Protein AF-A0A8D8DHJ0-F1 (afdb_monomer)

pLDDT: mean 89.69, std 10.43, range [46.19, 98.69]

InterPro domains:
  IPR011990 Tetratricopeptide-like helical domain superfamily [G3DSA:1.25.40.10] (119-215)
  IPR011990 Tetratricopeptide-like helical domain superfamily [SSF48452] (124-187)
  IPR019412 IML2-like/Tetratricopeptide repeat protein 39-like [PF10300] (3-105)
  IPR019412 IML2-like/Tetratricopeptide repeat protein 39-like [PTHR31859] (2-225)

Solvent-accessible surface area (backbone atoms only — not comparable to full-atom values): 12614 Å² total; per-residue (Å²): 131,82,50,51,74,54,48,38,76,74,45,92,58,68,50,38,57,33,48,49,55,47,47,34,53,33,30,39,72,62,50,60,90,52,45,42,60,47,45,53,53,33,51,51,43,53,72,71,43,94,54,59,85,38,65,65,49,47,44,50,55,60,52,55,68,74,50,51,88,45,79,90,48,47,90,82,58,55,38,63,31,23,39,52,56,47,47,48,52,31,53,79,67,71,42,59,78,75,51,52,70,69,56,38,52,51,49,37,58,67,32,62,52,58,73,93,75,51,67,60,88,46,84,34,47,46,25,39,53,25,14,56,36,27,49,68,70,68,38,52,73,60,15,47,51,26,19,50,52,18,42,52,66,36,38,57,98,85,43,67,54,88,68,73,47,41,54,51,41,49,24,32,46,54,39,21,55,54,40,64,59,63,57,98,84,46,97,55,46,69,58,34,41,51,49,22,51,51,34,39,52,48,35,65,74,75,56,74,94,41,71,64,42,72,65,51,53,54,51,45,53,60,50,54,66,72,78,108

Nearest PDB structures (foldseek):
  7v1m-assembly2_G  TM=3.519E-01  e=5.562E-02  Homo sapiens
  5dse-assembly2_C  TM=3.506E-01  e=5.582E-01  Homo sapiens
  7oqw-assembly1_A-2  TM=3.884E-01  e=1.204E+00  Homo sapiens
  6tm7-assembly1_B  TM=4.462E-01  e=4.271E+00  Homo sapiens
  4epz-assembly1_A  TM=3.602E-01  e=4.271E+00  Bacteroides uniformis ATCC 8492

Sequence (228 aa):
MKNFKELRRCSLFSKSFYAYLTVICQGAHGYFDELVRWRTEITELLSRSTQKESQIEKYIARRCSKIPRAETEQEKFDPLYWRLLVYEMLFMWNALNSCHASTLQAIVQDCGKPPEELNEPSIGLGRLILGAALVCLKRYEEAIRAFRDCIEARTDEGVELPQDVHISAFAHYELAMLLLRKEDDDEDEGEAREEAKRLLVYAQLNYKSFDFDNRINVRIHSVLRKLN

Organism: Culex pipiens (NCBI:txid7175)

Mean predicted aligned error: 5.43 Å

Radius of gyration: 18.5 Å; Cα contacts (8 Å, |Δi|>4): 258; chains: 1; bounding box: 44×38×50 Å

Secondary structure (DSSP, 8-state):
---HHHHHHH-SS-HHHHHHHHHHHHHHTT--TTHHHHHHHHHHHHHH-S-TTSHHHHHHHHHHTTS-SSGGGGGG--HHHHHHHHHHHHHHTT-GGGS-HHHHHHHHHHHTS-GGG---SSTTHHHHHHHHHHHHTT-HHHHHHHHHHHHHTTEETTEE-SSSHHHHHHHHHHHHHHHTTS-TT-TTHHHHHHHHHHHHHHHHHH--S-TTHHHHHHHHHHHHHHH-

Foldseek 3Di:
DQQLVRCLVVDPPQSLLSLLVVLLVCLLVVNQPCQLVSLVVSVVSCVPDPCVVDLSSVVSVLVSVLTDNDPVCCVLGHSLQSVLVVLVVCVLVVNLLVDDLVVLVVLLVSLVDDPVPDSYSDFLSSLLSNLVSCVSVVVLVSSLVSLVNSLVRQADVNDGDPPPLVSNLSSLQSNLVSLCPDDPPDPCNVVSNVSSLVSLVCSLPPDDDDRPPVVSNVVSVVVNVVSD

Structure (mmCIF, N/CA/C/O backbone):
data_AF-A0A8D8DHJ0-F1
#
_entry.id   AF-A0A8D8DHJ0-F1
#
loop_
_atom_site.group_PDB
_atom_site.id
_atom_site.type_symbol
_atom_site.label_atom_id
_atom_site.label_alt_id
_atom_site.label_comp_id
_atom_site.label_asym_id
_atom_site.label_entity_id
_atom_site.label_seq_id
_atom_site.pdbx_PDB_ins_code
_atom_site.Cartn_x
_atom_site.Cartn_y
_atom_site.Cartn_z
_atom_site.occupancy
_atom_site.B_iso_or_equiv
_atom_site.auth_seq_id
_atom_site.auth_comp_id
_atom_site.auth_asym_id
_atom_site.auth_atom_id
_atom_site.pdbx_PDB_model_num
ATOM 1 N N . MET A 1 1 ? -10.202 4.048 -25.606 1.00 46.19 1 MET A N 1
ATOM 2 C CA . MET A 1 1 ? -9.613 4.452 -24.308 1.00 46.19 1 MET A CA 1
ATOM 3 C C . MET A 1 1 ? -8.133 4.705 -24.550 1.00 46.19 1 MET A C 1
ATOM 5 O O . MET A 1 1 ? -7.513 3.836 -25.148 1.00 46.19 1 MET A O 1
ATOM 9 N N . LYS A 1 2 ? -7.586 5.880 -24.205 1.00 50.41 2 LYS A N 1
ATOM 10 C CA . LYS A 1 2 ? -6.154 6.151 -24.425 1.00 50.41 2 LYS A CA 1
ATOM 11 C C . LYS A 1 2 ? -5.329 5.307 -23.455 1.00 50.41 2 LYS A C 1
ATOM 13 O O . LYS A 1 2 ? -5.618 5.328 -22.261 1.00 50.41 2 LYS A O 1
ATOM 18 N N . ASN A 1 3 ? -4.343 4.557 -23.940 1.00 71.19 3 ASN A N 1
ATOM 19 C CA . ASN A 1 3 ? -3.462 3.790 -23.051 1.00 71.19 3 ASN A CA 1
ATOM 20 C C . ASN A 1 3 ? -2.493 4.733 -22.300 1.00 71.19 3 ASN A C 1
ATOM 22 O O . ASN A 1 3 ? -2.331 5.900 -22.667 1.00 71.19 3 ASN A O 1
ATOM 26 N N . PHE A 1 4 ? -1.822 4.255 -21.247 1.00 71.56 4 PHE A N 1
ATOM 27 C CA . PHE A 1 4 ? -0.903 5.104 -20.472 1.00 71.56 4 PHE A CA 1
ATOM 28 C C . PHE A 1 4 ? 0.258 5.669 -21.310 1.00 71.56 4 PHE A C 1
ATOM 30 O O . PHE A 1 4 ? 0.701 6.790 -21.052 1.00 71.56 4 PHE A O 1
ATOM 37 N N . LYS A 1 5 ? 0.699 4.962 -22.365 1.00 64.81 5 LYS A N 1
ATOM 38 C CA . LYS A 1 5 ? 1.720 5.463 -23.305 1.00 64.81 5 LYS A CA 1
ATOM 39 C C . LYS A 1 5 ? 1.222 6.701 -24.066 1.00 64.81 5 LYS A C 1
ATOM 41 O O . LYS A 1 5 ? 1.989 7.641 -24.269 1.00 64.81 5 LYS A O 1
ATOM 46 N N . GLU A 1 6 ? -0.051 6.739 -24.446 1.00 65.44 6 GLU A N 1
ATOM 47 C CA . GLU A 1 6 ? -0.695 7.884 -25.101 1.00 65.44 6 GLU A CA 1
ATOM 48 C C . GLU A 1 6 ? -0.971 9.031 -24.125 1.00 65.44 6 GLU A C 1
ATOM 50 O O . GLU A 1 6 ? -0.680 10.184 -24.445 1.00 65.44 6 GLU A O 1
ATOM 55 N N . LEU A 1 7 ? -1.452 8.731 -22.911 1.00 66.06 7 LEU A N 1
ATOM 56 C CA . LEU A 1 7 ? -1.643 9.739 -21.859 1.00 66.06 7 LEU A CA 1
ATOM 57 C C . LEU A 1 7 ? -0.325 10.443 -21.521 1.00 66.06 7 LEU A C 1
ATOM 59 O O . LEU A 1 7 ? -0.288 11.669 -21.442 1.00 66.06 7 LEU A O 1
ATOM 63 N N . ARG A 1 8 ? 0.783 9.695 -21.451 1.00 65.12 8 ARG A N 1
ATOM 64 C CA . ARG A 1 8 ? 2.131 10.248 -21.270 1.00 65.12 8 ARG A CA 1
ATOM 65 C C . ARG A 1 8 ? 2.518 11.265 -22.346 1.00 65.12 8 ARG A C 1
ATOM 67 O O . ARG A 1 8 ? 3.159 12.263 -22.029 1.00 65.12 8 ARG A O 1
ATOM 74 N N . ARG A 1 9 ? 2.169 11.018 -23.616 1.00 60.34 9 ARG A N 1
ATOM 75 C CA . ARG A 1 9 ? 2.516 11.916 -24.737 1.00 60.34 9 ARG A CA 1
ATOM 76 C C . ARG A 1 9 ? 1.741 13.232 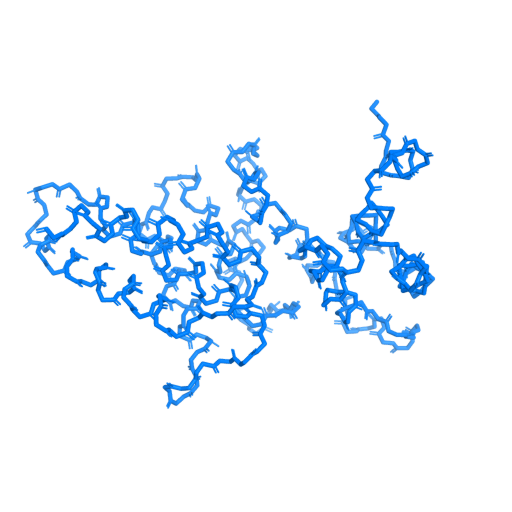-24.686 1.00 60.34 9 ARG A C 1
ATOM 78 O O . ARG A 1 9 ? 2.267 14.245 -25.130 1.00 60.34 9 ARG A O 1
ATOM 85 N N . CYS A 1 10 ? 0.525 13.214 -24.144 1.00 52.09 10 CYS A N 1
ATOM 86 C CA . CYS A 1 10 ? -0.370 14.373 -24.103 1.00 52.09 10 CYS A CA 1
ATOM 87 C C . CYS A 1 10 ? -0.375 15.116 -22.756 1.00 52.09 10 CYS A C 1
ATOM 89 O O . CYS A 1 10 ? -1.034 16.144 -22.635 1.00 52.09 10 CYS A O 1
ATOM 91 N N . SER A 1 11 ? 0.298 14.587 -21.736 1.00 58.72 11 SER A N 1
ATOM 92 C CA . SER A 1 11 ? 0.180 15.073 -20.364 1.00 58.72 11 SER A CA 1
ATOM 93 C C . SER A 1 11 ? 1.156 16.211 -20.035 1.00 58.72 11 SER A C 1
ATOM 95 O O . SER A 1 11 ? 2.360 16.093 -20.261 1.00 58.72 11 SER A O 1
ATOM 97 N N . LEU A 1 12 ? 0.627 17.269 -19.404 1.00 51.34 12 LEU A N 1
ATOM 98 C CA . LEU A 1 12 ? 1.388 18.288 -18.662 1.00 51.34 12 LEU A CA 1
ATOM 99 C C . LEU A 1 12 ? 1.753 17.832 -17.231 1.00 51.34 12 LEU A C 1
ATOM 101 O O . LEU A 1 12 ? 2.568 18.466 -16.571 1.00 51.34 12 LEU A O 1
ATOM 105 N N . PHE A 1 13 ? 1.153 16.736 -16.752 1.00 58.91 13 PHE A N 1
ATOM 106 C CA . PHE A 1 13 ? 1.510 16.050 -15.506 1.00 58.91 13 PHE A CA 1
ATOM 107 C C . PHE A 1 13 ? 2.747 15.165 -15.678 1.00 58.91 13 PHE A C 1
ATOM 109 O O . PHE A 1 13 ? 3.098 14.786 -16.800 1.00 58.91 13 PHE A O 1
ATOM 116 N N . SER A 1 14 ? 3.360 14.798 -14.548 1.00 71.31 14 SER A N 1
ATOM 117 C CA . SER A 1 14 ? 4.636 14.087 -14.473 1.00 71.31 14 SER A CA 1
ATOM 118 C C . SER A 1 14 ? 4.685 12.856 -15.390 1.00 71.31 14 SER A C 1
ATOM 120 O O . SER A 1 14 ? 4.036 11.837 -15.162 1.00 71.31 14 SER A O 1
ATOM 122 N N . LYS A 1 15 ? 5.468 12.945 -16.471 1.00 85.19 15 LYS A N 1
ATOM 123 C CA . LYS A 1 15 ? 5.664 11.854 -17.444 1.00 85.19 15 LYS A CA 1
ATOM 124 C C . LYS A 1 15 ? 6.225 10.591 -16.784 1.00 85.19 15 LYS A C 1
ATOM 126 O O . LYS A 1 15 ? 5.959 9.492 -17.274 1.00 85.19 15 LYS A O 1
ATOM 131 N N . SER A 1 16 ? 6.969 10.748 -15.686 1.00 89.44 16 SER A N 1
ATOM 132 C CA . SER A 1 16 ? 7.502 9.638 -14.892 1.00 89.44 16 SER A CA 1
ATOM 133 C C . SER A 1 16 ? 6.381 8.828 -14.234 1.00 89.44 16 SER A C 1
ATOM 135 O O . SER A 1 16 ? 6.487 7.609 -14.182 1.00 89.44 16 SER A O 1
ATOM 137 N N . PHE A 1 17 ? 5.266 9.459 -13.850 1.00 89.94 17 PHE A N 1
ATOM 138 C CA . PHE A 1 17 ? 4.087 8.777 -13.310 1.00 89.94 17 PHE A CA 1
ATOM 139 C C . PHE A 1 17 ? 3.489 7.780 -14.309 1.00 89.94 17 PHE A C 1
ATOM 141 O O . PHE A 1 17 ? 3.308 6.606 -14.001 1.00 89.94 17 PHE A O 1
ATOM 148 N N . 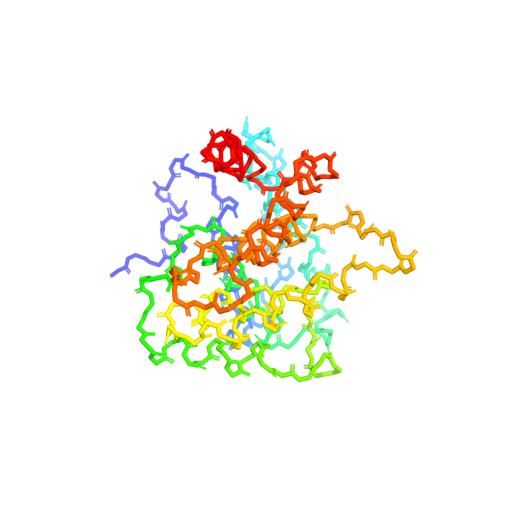TYR A 1 18 ? 3.231 8.218 -15.544 1.00 90.31 18 TYR A N 1
ATOM 149 C CA . TYR A 1 18 ? 2.672 7.336 -16.574 1.00 90.31 18 TYR A CA 1
ATOM 150 C C . TYR A 1 18 ? 3.663 6.268 -17.044 1.00 90.31 18 TYR A C 1
ATOM 152 O O . TYR A 1 18 ? 3.253 5.158 -17.387 1.00 90.31 18 TYR A O 1
ATOM 160 N N . ALA A 1 19 ? 4.962 6.584 -17.063 1.00 92.38 19 ALA A N 1
ATOM 161 C CA . ALA A 1 19 ? 6.002 5.592 -17.319 1.00 92.38 19 ALA A CA 1
ATOM 162 C C . ALA A 1 19 ? 6.032 4.525 -16.210 1.00 92.38 19 ALA A C 1
ATOM 164 O O . ALA A 1 19 ? 6.079 3.336 -16.514 1.00 92.38 19 ALA A O 1
ATOM 165 N N . TYR A 1 20 ? 5.893 4.935 -14.946 1.00 95.12 20 TYR A N 1
ATOM 166 C CA . TYR A 1 20 ? 5.793 4.019 -13.814 1.00 95.12 20 TYR A CA 1
ATOM 167 C C . TYR A 1 20 ? 4.543 3.132 -13.879 1.00 95.12 20 TYR A C 1
ATOM 169 O O . TYR A 1 20 ? 4.652 1.917 -13.760 1.00 95.12 20 TYR A O 1
ATOM 177 N N . LEU A 1 21 ? 3.365 3.697 -14.167 1.00 94.81 21 LEU A N 1
ATOM 178 C CA . LEU A 1 21 ? 2.154 2.895 -14.382 1.00 94.81 21 LEU A CA 1
ATOM 179 C C . LEU A 1 21 ? 2.329 1.884 -15.523 1.00 94.81 21 LEU A C 1
ATOM 181 O O . LEU A 1 21 ? 1.877 0.748 -15.430 1.00 94.81 21 LEU A O 1
ATOM 185 N N . THR A 1 22 ? 3.020 2.281 -16.594 1.00 93.94 22 THR A N 1
ATOM 186 C CA . THR A 1 22 ? 3.286 1.389 -17.728 1.00 93.94 22 THR A CA 1
ATOM 187 C C . THR A 1 22 ? 4.141 0.194 -17.308 1.00 93.94 22 THR A C 1
ATOM 189 O O . THR A 1 22 ? 3.768 -0.937 -17.612 1.00 93.94 22 THR A O 1
ATOM 192 N N . VAL A 1 23 ? 5.251 0.424 -16.599 1.00 95.25 23 VAL A N 1
ATOM 193 C CA . VAL A 1 23 ? 6.181 -0.653 -16.221 1.00 95.25 23 VAL A CA 1
ATOM 194 C C . VAL A 1 23 ? 5.561 -1.621 -15.214 1.00 95.25 23 VAL A C 1
ATOM 196 O O . VAL A 1 23 ? 5.675 -2.830 -15.402 1.00 95.25 23 VAL A O 1
ATOM 199 N N . ILE A 1 24 ? 4.825 -1.129 -14.208 1.00 96.50 24 ILE A N 1
ATOM 200 C CA . ILE A 1 24 ? 4.187 -2.022 -13.228 1.00 96.50 24 ILE A CA 1
ATOM 201 C C . ILE A 1 24 ? 3.057 -2.845 -13.850 1.00 96.50 24 ILE A C 1
ATOM 203 O O . ILE A 1 24 ? 2.906 -4.021 -13.529 1.00 96.50 24 ILE A O 1
ATOM 207 N N . CYS A 1 25 ? 2.310 -2.275 -14.802 1.00 96.50 25 CYS A N 1
ATOM 208 C CA . CYS A 1 25 ? 1.311 -3.031 -15.548 1.00 96.50 25 CYS A CA 1
ATOM 209 C C . CYS A 1 25 ? 1.956 -4.065 -16.477 1.00 96.50 25 CYS A C 1
ATOM 211 O O . CYS A 1 25 ? 1.429 -5.167 -16.578 1.00 96.50 25 CYS A O 1
ATOM 213 N N . GLN A 1 26 ? 3.075 -3.755 -17.141 1.00 94.69 26 GLN A N 1
ATOM 214 C CA . GLN A 1 26 ? 3.796 -4.739 -17.959 1.00 94.69 26 GLN A CA 1
ATOM 215 C C . GLN A 1 26 ? 4.290 -5.917 -17.112 1.00 94.69 26 GLN A C 1
ATOM 217 O O . GLN A 1 26 ? 3.984 -7.063 -17.438 1.00 94.69 26 GLN A O 1
ATOM 222 N N . GLY A 1 27 ? 4.952 -5.638 -15.986 1.00 95.44 27 GLY A N 1
ATOM 223 C CA . GLY A 1 27 ? 5.417 -6.680 -15.072 1.00 95.44 27 GLY A CA 1
ATOM 224 C C . GLY A 1 27 ? 4.275 -7.533 -14.506 1.00 95.44 27 GLY A C 1
ATOM 225 O O . GLY A 1 27 ? 4.391 -8.754 -14.447 1.00 95.44 27 GLY A O 1
ATOM 226 N N . ALA A 1 28 ? 3.123 -6.928 -14.192 1.00 96.25 28 ALA A N 1
ATOM 227 C CA . ALA A 1 28 ? 1.946 -7.652 -13.698 1.00 96.25 28 ALA A CA 1
ATOM 228 C C . ALA A 1 28 ? 1.365 -8.649 -14.720 1.00 96.25 28 ALA A C 1
ATOM 230 O O . ALA A 1 28 ? 0.727 -9.624 -14.325 1.00 96.25 28 ALA A O 1
ATOM 231 N N . HIS A 1 29 ? 1.597 -8.415 -16.017 1.00 94.75 29 HIS A N 1
ATOM 232 C CA . HIS A 1 29 ? 1.215 -9.317 -17.110 1.00 94.75 29 HIS A CA 1
ATOM 233 C C . HIS A 1 29 ? 2.338 -10.292 -17.510 1.00 94.75 29 HIS A C 1
ATOM 235 O O . HIS A 1 29 ? 2.152 -11.067 -18.444 1.00 94.75 29 HIS A O 1
ATOM 241 N N . GLY A 1 30 ? 3.492 -10.266 -16.834 1.00 93.44 30 GLY A N 1
ATOM 242 C CA . GLY A 1 30 ? 4.641 -11.117 -17.159 1.00 93.44 30 GLY A CA 1
ATOM 243 C C . GLY A 1 30 ? 5.500 -10.616 -18.325 1.00 93.44 30 GLY A C 1
ATOM 244 O O . GLY A 1 30 ? 6.316 -11.369 -18.848 1.00 93.44 30 GLY A O 1
ATOM 245 N N . TYR A 1 31 ? 5.334 -9.361 -18.755 1.00 93.38 31 TYR A N 1
ATOM 246 C CA . TYR A 1 31 ? 6.156 -8.768 -19.812 1.00 93.38 31 TYR A CA 1
ATOM 247 C C . TYR A 1 31 ? 7.416 -8.139 -19.213 1.00 93.38 31 TYR A C 1
ATOM 249 O O . TYR A 1 31 ? 7.402 -6.979 -18.792 1.00 93.38 31 TYR A O 1
ATOM 257 N N . PHE A 1 32 ? 8.502 -8.914 -19.164 1.00 91.81 32 PHE A N 1
ATOM 258 C CA . PHE A 1 32 ? 9.727 -8.535 -18.454 1.00 91.81 32 PHE A CA 1
ATOM 259 C C . PHE A 1 32 ? 10.824 -7.909 -19.330 1.00 91.81 32 PHE A C 1
ATOM 261 O O . PHE A 1 32 ? 11.687 -7.199 -18.808 1.00 91.81 32 PHE A O 1
ATOM 268 N N . ASP A 1 33 ? 10.740 -8.074 -20.652 1.00 89.50 33 ASP A N 1
ATOM 269 C CA . ASP A 1 33 ? 11.780 -7.674 -21.614 1.00 89.50 33 ASP A CA 1
ATOM 270 C C . ASP A 1 33 ? 12.163 -6.187 -21.535 1.00 89.50 33 ASP A C 1
ATOM 272 O O . ASP A 1 33 ? 13.313 -5.811 -21.738 1.00 89.50 33 ASP A O 1
ATOM 276 N N . GLU A 1 34 ? 11.208 -5.306 -21.222 1.00 89.75 34 GLU A N 1
ATOM 277 C CA . GLU A 1 34 ? 11.438 -3.857 -21.240 1.00 89.75 34 GLU A CA 1
ATOM 278 C C . GLU A 1 34 ? 11.682 -3.239 -19.854 1.00 89.75 34 GLU A C 1
ATOM 280 O O . GLU A 1 34 ? 11.887 -2.027 -19.764 1.00 89.75 34 GLU A O 1
ATOM 285 N N . LEU A 1 35 ? 11.648 -4.008 -18.759 1.00 90.12 35 LEU A N 1
ATOM 286 C CA . LEU A 1 35 ? 11.595 -3.433 -17.404 1.00 90.12 35 LEU A CA 1
ATOM 287 C C . LEU A 1 35 ? 12.817 -2.568 -17.063 1.00 90.12 35 LEU A C 1
ATOM 289 O O . LEU A 1 35 ? 12.673 -1.472 -16.515 1.00 90.12 35 LEU A O 1
ATOM 293 N N . VAL A 1 36 ? 14.016 -3.029 -17.429 1.00 92.94 36 VAL A N 1
ATOM 294 C CA . VAL A 1 36 ? 15.271 -2.289 -17.205 1.00 92.94 36 VAL A CA 1
ATOM 295 C C . VAL A 1 36 ? 15.290 -1.005 -18.038 1.00 92.94 36 VAL A C 1
ATOM 297 O O . VAL A 1 36 ? 15.626 0.065 -17.528 1.00 92.94 36 VAL A O 1
ATOM 300 N N . ARG A 1 37 ? 14.841 -1.075 -19.300 1.00 93.75 37 ARG A N 1
ATOM 301 C CA . ARG A 1 37 ? 14.708 0.095 -20.182 1.00 93.75 37 ARG A CA 1
ATOM 302 C C . ARG A 1 37 ? 13.759 1.132 -19.580 1.00 93.75 37 ARG A C 1
ATOM 304 O O . ARG A 1 37 ? 14.089 2.318 -19.541 1.00 93.75 37 ARG A O 1
ATOM 311 N N . TRP A 1 38 ? 12.613 0.686 -19.067 1.00 92.44 38 TRP A N 1
ATOM 312 C CA . TRP A 1 38 ? 11.644 1.551 -18.398 1.00 92.44 38 TRP A CA 1
ATOM 313 C C . TRP A 1 38 ? 12.208 2.205 -17.144 1.00 92.44 38 TRP A C 1
ATOM 315 O O . TRP A 1 38 ? 11.972 3.393 -16.929 1.00 92.44 38 TRP A O 1
ATOM 325 N N . ARG A 1 39 ? 12.990 1.480 -16.338 1.00 93.81 39 ARG A N 1
ATOM 326 C CA . ARG A 1 39 ? 13.665 2.059 -15.170 1.00 93.81 39 ARG A CA 1
ATOM 327 C C . ARG A 1 39 ? 14.578 3.219 -15.549 1.00 93.81 39 A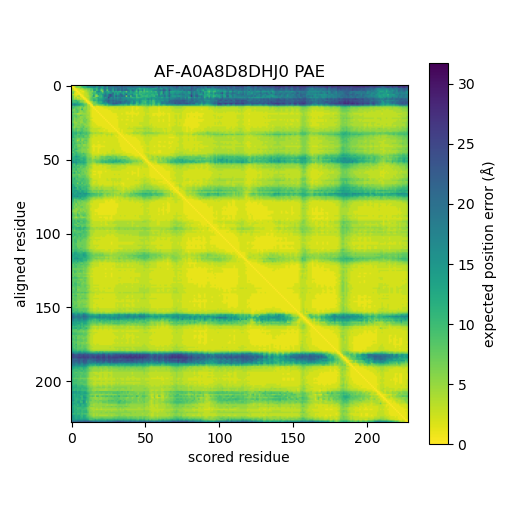RG A C 1
ATOM 329 O O . ARG A 1 39 ? 14.528 4.276 -14.912 1.00 93.81 39 ARG A O 1
ATOM 336 N N . THR A 1 40 ? 15.410 3.020 -16.569 1.00 94.12 40 THR A N 1
ATOM 337 C CA . THR A 1 40 ? 16.337 4.042 -17.065 1.00 94.12 40 THR A CA 1
ATOM 338 C C . THR A 1 40 ? 15.559 5.262 -17.546 1.00 94.12 40 THR A C 1
ATOM 340 O O . THR A 1 40 ? 15.835 6.379 -17.115 1.00 94.12 40 THR A O 1
ATOM 343 N N . GLU A 1 41 ? 14.498 5.047 -18.327 1.00 93.44 41 GLU A N 1
ATOM 344 C CA . GLU A 1 41 ? 13.637 6.122 -18.822 1.00 93.44 41 GLU A CA 1
ATOM 345 C C . GLU A 1 41 ? 12.941 6.892 -17.682 1.00 93.44 41 GLU A C 1
ATOM 347 O O . GLU A 1 41 ? 12.921 8.122 -17.688 1.00 93.44 41 GLU A O 1
ATOM 352 N N . ILE A 1 42 ? 12.419 6.204 -16.659 1.00 93.44 42 ILE A N 1
ATOM 353 C CA . ILE A 1 42 ? 11.828 6.846 -15.471 1.00 93.44 42 ILE A CA 1
ATOM 354 C C . ILE A 1 42 ? 12.879 7.683 -14.735 1.00 93.44 42 ILE A C 1
ATOM 356 O O . ILE A 1 42 ? 12.608 8.826 -14.368 1.00 93.44 42 ILE A O 1
ATOM 360 N N . THR A 1 43 ? 14.085 7.144 -14.552 1.00 92.94 43 THR A N 1
ATOM 361 C CA . THR A 1 43 ? 15.194 7.836 -13.877 1.00 92.94 43 THR A CA 1
ATOM 362 C C . THR A 1 43 ? 15.607 9.104 -14.625 1.00 92.94 43 THR A C 1
ATOM 364 O O . THR A 1 43 ? 15.804 10.152 -14.008 1.00 92.94 43 THR A O 1
ATOM 367 N N . GLU A 1 44 ? 15.672 9.054 -15.956 1.00 92.88 44 GLU A N 1
ATOM 368 C CA . GLU A 1 44 ? 15.944 10.226 -16.792 1.00 92.88 44 GLU A CA 1
ATOM 369 C C . GLU A 1 44 ? 14.828 11.275 -16.731 1.00 92.88 44 GLU A C 1
ATOM 371 O O . GLU A 1 44 ? 15.099 12.476 -16.676 1.00 92.88 44 GLU A O 1
ATOM 376 N N . LEU A 1 45 ? 13.564 10.844 -16.716 1.00 91.19 45 LEU A N 1
ATOM 377 C CA . LEU A 1 45 ? 12.429 11.757 -16.579 1.00 91.19 45 LEU A CA 1
ATOM 378 C C . LEU A 1 45 ? 12.459 12.484 -15.230 1.00 91.19 45 LEU A C 1
ATOM 380 O O . LEU A 1 45 ? 12.243 13.694 -15.189 1.00 91.19 45 LEU A O 1
ATOM 384 N N . LEU A 1 46 ? 12.772 11.770 -14.146 1.00 90.50 46 LEU A N 1
ATOM 385 C CA . LEU A 1 46 ? 12.915 12.352 -12.810 1.00 90.50 46 LEU A CA 1
ATOM 386 C C . LEU A 1 46 ? 14.106 13.319 -12.735 1.00 90.50 46 LEU A C 1
ATOM 388 O O . LEU A 1 46 ? 13.992 14.401 -12.162 1.00 90.50 46 LEU A O 1
ATOM 392 N N . SER A 1 47 ? 15.245 12.978 -13.346 1.00 89.94 47 SER A N 1
ATOM 393 C CA . SER A 1 47 ? 16.444 13.825 -13.298 1.00 89.94 47 SER A CA 1
ATOM 394 C C . SER A 1 47 ? 16.276 15.145 -14.058 1.00 89.94 47 SER A C 1
ATOM 396 O O . SER A 1 47 ? 16.835 16.162 -13.638 1.00 89.94 47 SER A O 1
ATOM 398 N N . ARG A 1 48 ? 15.469 15.158 -15.126 1.00 88.88 48 ARG A N 1
ATOM 399 C CA . ARG A 1 48 ? 15.172 16.350 -15.941 1.00 88.88 48 ARG A CA 1
ATOM 400 C C . ARG A 1 48 ? 13.942 17.132 -15.477 1.00 88.88 48 ARG A C 1
ATOM 402 O O . ARG A 1 48 ? 13.687 18.211 -16.008 1.00 88.88 48 ARG A O 1
ATOM 409 N N . SER A 1 49 ? 13.169 16.605 -14.530 1.00 85.31 49 SER A N 1
ATOM 410 C CA . SER A 1 49 ? 11.940 17.254 -14.078 1.00 85.31 49 SER A CA 1
ATOM 411 C C . SER A 1 49 ? 12.220 18.556 -13.326 1.00 85.31 49 SER A C 1
ATOM 413 O O . SER A 1 49 ? 13.173 18.658 -12.555 1.00 85.31 49 SER A O 1
ATOM 415 N N . THR A 1 50 ? 11.356 19.553 -13.512 1.00 83.19 50 THR A N 1
ATOM 416 C CA . THR A 1 50 ? 11.315 20.768 -12.684 1.00 83.19 50 THR A CA 1
ATOM 417 C C . THR A 1 50 ? 10.467 20.579 -11.420 1.00 83.19 50 THR A C 1
ATOM 419 O O . THR A 1 50 ? 10.415 21.471 -10.580 1.00 83.19 50 THR A O 1
ATOM 422 N N . GLN A 1 51 ? 9.816 19.419 -11.259 1.00 78.94 51 GLN A N 1
ATOM 423 C CA . GLN A 1 51 ? 8.863 19.107 -10.187 1.00 78.94 51 GLN A CA 1
ATOM 424 C C . GLN A 1 51 ? 9.410 18.103 -9.157 1.00 78.94 51 GLN A C 1
ATOM 426 O O . GLN A 1 51 ? 8.623 17.444 -8.473 1.00 78.94 51 GLN A O 1
ATOM 431 N N . LYS A 1 52 ? 10.738 18.014 -9.002 1.00 75.81 52 LYS A N 1
ATOM 432 C CA . LYS A 1 52 ? 11.418 17.013 -8.149 1.00 75.81 52 LYS A CA 1
ATOM 433 C C . LYS A 1 52 ? 10.957 17.019 -6.692 1.00 75.81 52 LYS A C 1
ATOM 435 O O . LYS A 1 52 ? 11.002 15.996 -6.017 1.00 75.81 52 LYS A O 1
ATOM 440 N N . GLU A 1 53 ? 10.480 18.167 -6.215 1.00 80.38 53 GLU A N 1
ATOM 441 C CA . GLU A 1 53 ? 9.965 18.319 -4.854 1.00 80.38 53 GLU A CA 1
ATOM 442 C C . GLU A 1 53 ? 8.518 17.837 -4.674 1.00 80.38 53 GLU A C 1
ATOM 444 O O . GLU A 1 53 ? 8.039 17.730 -3.541 1.00 80.38 53 GLU A O 1
ATOM 449 N N . SER A 1 54 ? 7.819 17.517 -5.767 1.00 86.06 54 SER A N 1
ATOM 450 C CA . SER A 1 54 ? 6.445 17.027 -5.718 1.00 86.06 54 SER A CA 1
ATOM 451 C C . SER A 1 54 ? 6.365 15.665 -5.026 1.00 86.06 54 SER A C 1
ATOM 453 O O . SER A 1 54 ? 7.210 14.790 -5.214 1.00 86.06 54 SER A O 1
ATOM 455 N N . GLN A 1 55 ? 5.302 15.461 -4.242 1.00 85.12 55 GLN A N 1
ATOM 456 C CA . GLN A 1 55 ? 5.067 14.188 -3.547 1.00 85.12 55 GLN A CA 1
ATOM 457 C C . GLN A 1 55 ? 4.995 13.008 -4.524 1.00 85.12 55 GLN A C 1
ATOM 459 O O . GLN A 1 55 ? 5.513 11.938 -4.227 1.00 85.12 55 GLN A O 1
ATOM 464 N N . ILE A 1 56 ? 4.410 13.223 -5.710 1.00 87.31 56 ILE A N 1
ATOM 465 C CA . ILE A 1 56 ? 4.307 12.191 -6.746 1.00 87.31 56 ILE A CA 1
ATOM 466 C C . ILE A 1 56 ? 5.701 11.789 -7.233 1.00 87.31 56 ILE A C 1
ATOM 468 O O . ILE A 1 56 ? 6.004 10.605 -7.256 1.00 87.31 56 ILE A O 1
ATOM 472 N N . GLU A 1 57 ? 6.581 12.727 -7.588 1.00 89.06 57 GLU A N 1
ATOM 473 C CA . GLU A 1 57 ? 7.913 12.351 -8.084 1.00 89.06 57 GLU A CA 1
ATOM 474 C C . GLU A 1 57 ? 8.799 11.735 -7.003 1.00 89.06 57 GLU A C 1
ATOM 476 O O . GLU A 1 57 ? 9.534 10.796 -7.302 1.00 89.06 57 GLU A O 1
ATOM 481 N N . LYS A 1 58 ? 8.675 12.175 -5.744 1.00 88.94 58 LYS A N 1
ATOM 482 C CA . LYS A 1 58 ? 9.347 11.529 -4.605 1.00 88.94 58 LYS A CA 1
ATOM 483 C C . LYS A 1 58 ? 8.885 10.081 -4.419 1.00 88.94 58 LYS A C 1
ATOM 485 O O . LYS A 1 58 ? 9.729 9.199 -4.256 1.00 88.94 58 LYS A O 1
ATOM 490 N N . TYR A 1 59 ? 7.577 9.832 -4.510 1.00 91.19 59 TYR A N 1
ATOM 491 C CA . TYR A 1 59 ? 7.004 8.483 -4.485 1.00 91.19 59 TYR A CA 1
ATOM 492 C C . TYR A 1 59 ? 7.555 7.623 -5.632 1.00 91.19 59 TYR A C 1
ATOM 494 O O . TYR A 1 59 ? 8.107 6.546 -5.402 1.00 91.19 59 TYR A O 1
ATOM 502 N N . ILE A 1 60 ? 7.491 8.125 -6.871 1.00 92.81 60 ILE A N 1
ATOM 503 C CA . ILE A 1 60 ? 7.976 7.395 -8.051 1.00 92.81 60 ILE A CA 1
ATOM 504 C C . ILE A 1 60 ? 9.481 7.127 -7.960 1.00 92.81 60 ILE A C 1
ATOM 506 O O . ILE A 1 60 ? 9.918 6.027 -8.288 1.00 92.81 60 ILE A O 1
ATOM 510 N N . ALA A 1 61 ? 10.282 8.075 -7.470 1.00 91.38 61 ALA A N 1
ATOM 511 C CA . ALA A 1 61 ? 11.714 7.878 -7.257 1.00 91.38 61 ALA A CA 1
ATOM 512 C C . ALA A 1 61 ? 11.993 6.743 -6.257 1.00 91.38 61 ALA A C 1
ATOM 514 O O . ALA A 1 61 ? 12.812 5.865 -6.541 1.00 91.38 61 ALA A O 1
ATOM 515 N N . ARG A 1 62 ? 11.270 6.705 -5.127 1.00 92.12 62 ARG A N 1
ATOM 516 C CA . ARG A 1 62 ? 11.361 5.608 -4.151 1.00 92.12 62 ARG A CA 1
ATOM 517 C C . ARG A 1 62 ? 10.976 4.268 -4.769 1.00 92.12 62 ARG A C 1
ATOM 519 O O . ARG A 1 62 ? 11.706 3.293 -4.603 1.00 92.12 62 ARG A O 1
ATOM 526 N N . ARG A 1 63 ? 9.885 4.204 -5.532 1.00 93.38 63 ARG A N 1
ATOM 527 C CA . ARG A 1 63 ? 9.419 2.956 -6.162 1.00 93.38 63 ARG A CA 1
ATOM 528 C C . ARG A 1 63 ? 10.266 2.495 -7.335 1.00 93.38 63 ARG A C 1
ATOM 530 O O . ARG A 1 63 ? 10.419 1.296 -7.533 1.00 93.38 63 ARG A O 1
ATOM 537 N N . CYS A 1 64 ? 10.909 3.409 -8.050 1.00 92.12 64 CYS A N 1
ATOM 538 C CA . CYS A 1 64 ? 11.870 3.069 -9.097 1.00 92.12 64 CYS A CA 1
ATOM 539 C C . CYS A 1 64 ? 13.053 2.248 -8.544 1.00 92.12 64 CYS A C 1
ATOM 541 O O . CYS A 1 64 ? 13.662 1.459 -9.267 1.00 92.12 64 CYS A O 1
ATOM 543 N N . SER A 1 65 ? 13.359 2.367 -7.243 1.00 90.12 65 SER A N 1
ATOM 544 C CA . SER A 1 65 ? 14.371 1.526 -6.591 1.00 90.12 65 SER A CA 1
ATOM 545 C C . SER A 1 65 ? 14.010 0.033 -6.557 1.00 90.12 65 SER A C 1
ATOM 547 O O . SER A 1 65 ? 14.931 -0.781 -6.542 1.00 90.12 65 SER A O 1
ATOM 549 N N . LYS A 1 66 ? 12.709 -0.299 -6.621 1.00 92.56 66 LYS A N 1
ATOM 550 C CA . LYS A 1 66 ? 12.117 -1.648 -6.542 1.00 92.56 66 LYS A CA 1
ATOM 551 C C . LYS A 1 66 ? 11.967 -2.345 -7.907 1.00 92.56 66 LYS A C 1
ATOM 553 O O . LYS A 1 66 ? 11.525 -3.478 -7.980 1.00 92.56 66 LYS A O 1
ATOM 558 N N . ILE A 1 67 ? 12.308 -1.665 -8.998 1.00 92.88 67 ILE A N 1
ATOM 559 C CA . ILE A 1 67 ? 12.372 -2.242 -10.355 1.00 92.88 67 ILE A CA 1
ATOM 560 C C . ILE A 1 67 ? 13.752 -2.928 -10.512 1.00 92.88 67 ILE A C 1
ATOM 562 O O . ILE A 1 67 ? 14.663 -2.537 -9.784 1.00 92.88 67 ILE A O 1
ATOM 566 N N . PRO A 1 68 ? 13.981 -3.914 -11.403 1.00 92.19 68 PRO A N 1
ATOM 567 C CA . PRO A 1 68 ? 15.319 -4.471 -11.675 1.00 92.19 68 PRO A CA 1
ATOM 568 C C . PRO A 1 68 ? 16.309 -3.436 -12.242 1.00 92.19 68 PRO A C 1
ATOM 570 O O . PRO A 1 68 ? 15.929 -2.563 -13.024 1.00 92.19 68 PRO A O 1
ATOM 573 N N . ARG A 1 69 ? 17.585 -3.473 -11.826 1.00 90.56 69 ARG A N 1
ATOM 574 C CA . ARG A 1 69 ? 18.682 -2.625 -12.369 1.00 90.56 69 ARG A CA 1
ATOM 575 C C . ARG A 1 69 ? 19.285 -3.209 -13.636 1.00 90.56 69 ARG A C 1
ATOM 577 O O . ARG A 1 69 ? 19.760 -2.458 -14.482 1.00 90.56 69 ARG A O 1
ATOM 584 N N . ALA A 1 70 ? 19.284 -4.531 -13.726 1.00 89.00 70 ALA A N 1
ATOM 585 C CA . ALA A 1 70 ? 19.875 -5.302 -14.802 1.00 89.00 70 ALA A CA 1
ATOM 586 C C . ALA A 1 70 ? 18.978 -6.498 -15.125 1.00 89.00 70 ALA A C 1
ATOM 588 O O . ALA A 1 70 ? 18.196 -6.944 -14.284 1.00 89.00 70 ALA A O 1
ATOM 589 N N . GLU A 1 71 ? 19.105 -7.027 -16.340 1.00 86.19 71 GLU A N 1
ATOM 590 C CA . GLU A 1 71 ? 18.332 -8.191 -16.794 1.00 86.19 71 GLU A CA 1
ATOM 591 C C . GLU A 1 71 ? 18.600 -9.424 -15.922 1.00 86.19 71 GLU A C 1
ATOM 593 O O . GLU A 1 71 ? 17.692 -10.198 -15.645 1.00 86.19 71 GLU A O 1
ATOM 598 N N . THR A 1 72 ? 19.811 -9.537 -15.369 1.00 86.06 72 THR A N 1
ATOM 599 C CA . THR A 1 72 ? 20.207 -10.605 -14.438 1.00 86.06 72 THR A CA 1
ATOM 600 C C . THR A 1 72 ? 19.439 -10.603 -13.112 1.00 86.06 72 THR A C 1
ATOM 602 O O . THR A 1 72 ? 19.516 -11.572 -12.366 1.00 86.06 72 THR A O 1
ATOM 605 N N . GLU A 1 73 ? 18.704 -9.537 -12.783 1.00 86.00 73 GLU A N 1
ATOM 606 C CA . GLU A 1 73 ? 17.883 -9.474 -11.570 1.00 86.00 73 GLU A CA 1
ATOM 607 C C . GLU A 1 73 ? 16.446 -9.973 -11.795 1.00 86.00 73 GLU A C 1
ATOM 609 O O . GLU A 1 73 ? 15.712 -10.104 -10.818 1.00 86.00 73 GLU A O 1
ATOM 614 N N . GLN A 1 74 ? 16.032 -10.249 -13.041 1.00 78.00 74 GLN A N 1
ATOM 615 C CA . GLN A 1 74 ? 14.638 -10.564 -13.389 1.00 78.00 74 GLN A CA 1
ATOM 616 C C . GLN A 1 74 ? 14.083 -11.797 -12.666 1.00 78.00 74 GLN A C 1
ATOM 618 O O . GLN A 1 74 ? 12.912 -11.794 -12.303 1.00 78.00 74 GLN A O 1
ATOM 623 N N . GLU A 1 75 ? 14.916 -12.799 -12.380 1.00 81.38 75 GLU A N 1
ATOM 624 C CA . GLU A 1 75 ? 14.513 -14.028 -11.674 1.00 81.38 75 GLU A CA 1
ATOM 625 C C . GLU A 1 75 ? 13.960 -13.767 -10.261 1.00 81.38 75 GLU A C 1
ATOM 627 O O . GLU A 1 75 ? 13.259 -14.606 -9.703 1.00 81.38 75 GLU A O 1
ATOM 632 N N . LYS A 1 76 ? 14.233 -12.587 -9.687 1.00 84.94 76 LYS A N 1
ATOM 633 C CA . LYS A 1 76 ? 13.707 -12.160 -8.383 1.00 84.94 76 LYS A CA 1
ATOM 634 C C . LYS A 1 76 ? 12.276 -11.635 -8.447 1.00 84.94 76 LYS A C 1
ATOM 636 O O . LYS A 1 76 ? 11.718 -11.324 -7.401 1.00 84.94 76 LYS A O 1
ATOM 641 N N . PHE A 1 77 ? 11.702 -11.462 -9.634 1.00 90.44 77 PHE A N 1
ATOM 642 C CA . PHE A 1 77 ? 10.425 -10.781 -9.817 1.00 90.44 77 PHE A CA 1
ATOM 643 C C . PHE A 1 77 ? 9.435 -11.685 -10.544 1.00 90.44 77 PHE A C 1
ATOM 645 O O . PHE A 1 77 ? 9.580 -11.966 -11.730 1.00 90.44 77 PHE A O 1
ATOM 652 N N . ASP A 1 78 ? 8.380 -12.087 -9.847 1.00 93.00 78 ASP A N 1
ATOM 653 C CA . ASP A 1 78 ? 7.246 -12.790 -10.443 1.00 93.00 78 ASP A CA 1
ATOM 654 C C . ASP A 1 78 ? 6.081 -11.817 -10.739 1.00 93.00 78 ASP A C 1
ATOM 656 O O . ASP A 1 78 ? 6.087 -10.668 -10.285 1.00 93.00 78 ASP A O 1
ATOM 660 N N . PRO A 1 79 ? 5.045 -12.228 -11.495 1.00 95.31 79 PRO A N 1
ATOM 661 C CA . PRO A 1 79 ? 3.908 -11.355 -11.783 1.00 95.31 79 PRO A CA 1
ATOM 662 C C . PRO A 1 79 ? 3.151 -10.842 -10.544 1.00 95.31 79 PRO A C 1
ATOM 664 O O . PRO A 1 79 ? 2.546 -9.772 -10.616 1.00 95.31 79 PRO A O 1
ATOM 667 N N . LEU A 1 80 ? 3.154 -11.572 -9.420 1.00 95.94 80 LEU A N 1
ATOM 668 C CA . LEU A 1 80 ? 2.489 -11.147 -8.184 1.00 95.94 80 LEU A CA 1
ATOM 669 C C . LEU A 1 80 ? 3.224 -9.965 -7.540 1.00 95.94 80 LEU A C 1
ATOM 671 O O . LEU A 1 80 ? 2.558 -9.004 -7.153 1.00 95.94 80 LEU A O 1
ATOM 675 N N . TYR A 1 81 ? 4.562 -9.964 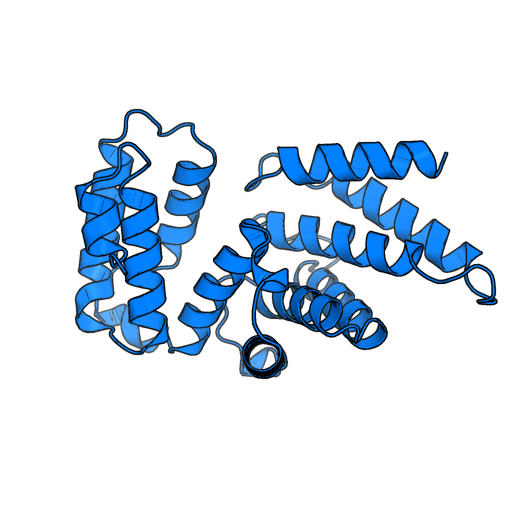-7.531 1.00 96.62 81 TYR A N 1
ATOM 676 C CA . TYR A 1 81 ? 5.376 -8.815 -7.100 1.00 96.62 81 TYR A CA 1
ATOM 677 C C . TYR A 1 81 ? 4.898 -7.509 -7.756 1.00 96.62 81 TYR A C 1
ATOM 679 O O . TYR A 1 81 ? 4.678 -6.482 -7.108 1.00 96.62 81 TYR A O 1
ATOM 687 N N . TRP A 1 82 ? 4.680 -7.554 -9.071 1.00 97.06 82 TRP A N 1
ATOM 688 C CA . TRP A 1 82 ? 4.237 -6.401 -9.850 1.00 97.06 82 TRP A CA 1
ATOM 689 C C . TRP A 1 82 ? 2.764 -6.060 -9.640 1.00 97.06 82 TRP A C 1
ATOM 691 O O . TRP A 1 82 ? 2.415 -4.878 -9.599 1.00 97.06 82 TRP A O 1
ATOM 701 N N . ARG A 1 83 ? 1.893 -7.065 -9.466 1.00 97.69 83 ARG A N 1
ATOM 702 C CA . ARG A 1 83 ? 0.494 -6.827 -9.083 1.00 97.69 83 ARG A CA 1
ATOM 703 C C . ARG A 1 83 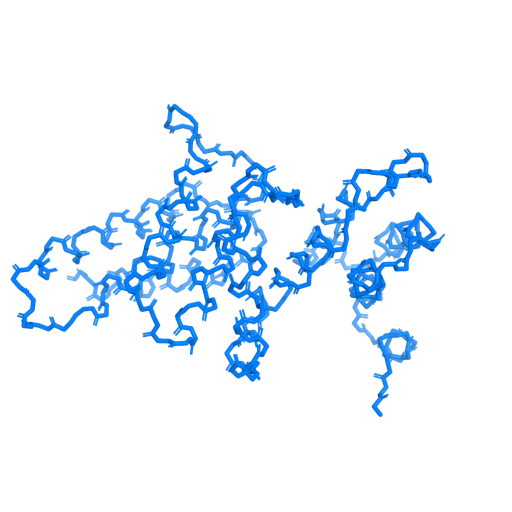? 0.398 -6.110 -7.739 1.00 97.69 83 ARG A C 1
ATOM 705 O O . ARG A 1 83 ? -0.388 -5.177 -7.638 1.00 97.69 83 ARG A O 1
ATOM 712 N N . LEU A 1 84 ? 1.247 -6.433 -6.761 1.00 97.81 84 LEU A N 1
ATOM 713 C CA . LEU A 1 84 ? 1.293 -5.718 -5.479 1.00 97.81 84 LEU A CA 1
ATOM 714 C C . LEU A 1 84 ? 1.643 -4.229 -5.648 1.00 97.81 84 LEU A C 1
ATOM 716 O O . LEU A 1 84 ? 1.022 -3.389 -5.002 1.00 97.81 84 LEU A O 1
ATOM 720 N N . LEU A 1 85 ? 2.551 -3.873 -6.566 1.00 97.38 85 LEU A N 1
ATOM 721 C CA . LEU A 1 85 ? 2.820 -2.465 -6.908 1.00 97.38 85 LEU A CA 1
ATOM 722 C C . LEU A 1 85 ? 1.613 -1.782 -7.578 1.00 97.38 85 LEU A C 1
ATOM 724 O O . LEU A 1 85 ? 1.330 -0.613 -7.316 1.00 97.38 85 LEU A O 1
ATOM 728 N N . VAL A 1 86 ? 0.868 -2.502 -8.425 1.00 97.69 86 VAL A N 1
ATOM 729 C CA . VAL A 1 86 ? -0.394 -1.999 -9.001 1.00 97.69 86 VAL A CA 1
ATOM 730 C C . VAL A 1 86 ? -1.445 -1.790 -7.907 1.00 97.69 86 VAL A C 1
ATOM 732 O O . VAL A 1 86 ? -2.136 -0.771 -7.906 1.00 97.69 86 VAL A O 1
ATOM 735 N N . TYR A 1 87 ? -1.566 -2.718 -6.961 1.00 98.19 87 TYR A N 1
ATOM 736 C CA . TYR A 1 87 ? -2.526 -2.607 -5.866 1.00 98.19 87 TYR A CA 1
ATOM 737 C C . TYR A 1 87 ? -2.166 -1.476 -4.905 1.00 98.19 87 TYR A C 1
ATOM 739 O O . TYR A 1 87 ? -3.056 -0.732 -4.497 1.00 98.19 87 TYR A O 1
ATOM 747 N N . GLU A 1 88 ? -0.876 -1.271 -4.622 1.00 97.00 88 GLU A N 1
ATOM 748 C CA . GLU A 1 88 ? -0.400 -0.097 -3.890 1.00 97.00 88 GLU A CA 1
ATOM 749 C C . GLU A 1 88 ? -0.856 1.194 -4.576 1.00 97.00 88 GLU A C 1
ATOM 751 O O . GLU A 1 88 ? -1.413 2.076 -3.926 1.00 97.00 88 GLU A O 1
ATOM 756 N N . MET A 1 89 ? -0.706 1.292 -5.898 1.00 95.31 89 MET A N 1
ATOM 757 C CA . MET A 1 89 ? -1.180 2.450 -6.657 1.00 95.31 89 MET A CA 1
ATOM 758 C C . MET A 1 89 ? -2.688 2.675 -6.508 1.00 95.31 89 MET A C 1
ATOM 760 O O . MET A 1 89 ? -3.117 3.810 -6.289 1.00 95.31 89 MET A O 1
ATOM 764 N N . LEU A 1 90 ? -3.494 1.611 -6.583 1.00 96.44 90 LEU A N 1
ATOM 765 C CA . LEU A 1 90 ? -4.942 1.695 -6.366 1.00 96.44 90 LEU A CA 1
ATOM 766 C C . LEU A 1 90 ? -5.278 2.154 -4.943 1.00 96.44 90 LEU A C 1
ATOM 768 O O . LEU A 1 90 ? -6.175 2.979 -4.762 1.00 96.44 90 LEU A O 1
ATOM 772 N N . PHE A 1 91 ? -4.554 1.657 -3.943 1.00 96.06 91 PHE A N 1
ATOM 773 C CA . PHE A 1 91 ? -4.732 2.037 -2.547 1.00 96.06 91 PHE A CA 1
ATOM 774 C C . PHE A 1 91 ? -4.371 3.510 -2.308 1.00 96.06 91 PHE A C 1
ATOM 776 O O . PHE A 1 91 ? -5.201 4.287 -1.839 1.00 96.06 91 PHE A O 1
ATOM 783 N N . MET A 1 92 ? -3.176 3.936 -2.724 1.00 92.19 92 MET A N 1
ATOM 784 C CA . MET A 1 92 ? -2.664 5.295 -2.499 1.00 92.19 92 MET A CA 1
ATOM 785 C C . MET A 1 92 ? -3.490 6.377 -3.222 1.00 92.19 92 MET A C 1
ATOM 787 O O . MET A 1 92 ? -3.534 7.537 -2.791 1.00 92.19 92 MET A O 1
ATOM 791 N N . TRP A 1 93 ? -4.183 6.008 -4.306 1.00 91.12 93 TRP A N 1
ATOM 792 C CA . TRP A 1 93 ? -5.122 6.875 -5.029 1.00 91.12 93 TRP A CA 1
ATOM 793 C C . TRP A 1 93 ? -6.580 6.733 -4.580 1.00 91.12 93 TRP A C 1
ATOM 795 O O . TRP A 1 93 ? -7.443 7.391 -5.158 1.00 91.12 93 TRP A O 1
ATOM 805 N N . ASN A 1 94 ? -6.861 5.943 -3.538 1.00 91.88 94 ASN A N 1
ATOM 806 C CA . ASN A 1 94 ? -8.213 5.686 -3.038 1.00 91.88 94 ASN A CA 1
ATOM 807 C C . ASN A 1 94 ? -9.164 5.166 -4.138 1.00 91.88 94 ASN A C 1
ATOM 809 O O . ASN A 1 94 ? -10.314 5.590 -4.232 1.00 91.88 94 ASN A O 1
ATOM 813 N N . ALA A 1 95 ? -8.656 4.282 -5.000 1.00 95.88 95 ALA A N 1
ATOM 814 C CA . ALA A 1 95 ? -9.362 3.741 -6.160 1.00 95.88 95 ALA A CA 1
ATOM 815 C C . ALA A 1 95 ? -9.876 2.304 -5.952 1.00 95.88 95 ALA A C 1
ATOM 817 O O . ALA A 1 95 ? -10.684 1.834 -6.751 1.00 95.88 95 ALA A O 1
ATOM 818 N N . LEU A 1 96 ? -9.456 1.609 -4.884 1.00 94.88 96 LEU A N 1
ATOM 819 C CA . LEU A 1 96 ? -9.912 0.240 -4.584 1.00 94.88 96 LEU A CA 1
ATOM 820 C C . LEU A 1 96 ? -11.437 0.142 -4.438 1.00 94.88 96 LEU A C 1
ATOM 822 O O . LEU A 1 96 ? -12.044 -0.802 -4.934 1.00 94.88 96 LEU A O 1
ATOM 826 N N . ASN A 1 97 ? -12.074 1.145 -3.831 1.00 92.50 97 ASN A N 1
ATOM 827 C CA . ASN A 1 97 ? -13.531 1.198 -3.660 1.00 92.50 97 ASN A CA 1
ATOM 828 C C . ASN A 1 97 ? -14.317 1.264 -4.985 1.00 92.50 97 ASN A C 1
ATOM 830 O O . ASN A 1 97 ? -15.526 1.051 -4.993 1.00 92.50 97 ASN A O 1
ATOM 834 N N . SER A 1 98 ? -13.638 1.582 -6.089 1.00 94.88 98 SER A N 1
ATOM 835 C CA . SER A 1 98 ? -14.213 1.688 -7.428 1.00 94.88 98 SER A CA 1
ATOM 836 C C . SER A 1 98 ? -14.024 0.399 -8.234 1.00 94.88 98 SER A C 1
ATOM 838 O O . SER A 1 98 ? -14.528 0.291 -9.352 1.00 94.88 98 SER A O 1
ATOM 840 N N . CYS A 1 99 ? -13.292 -0.582 -7.696 1.00 96.50 99 CYS A N 1
ATOM 841 C CA . CYS A 1 99 ? -13.100 -1.880 -8.327 1.00 96.50 99 CYS A CA 1
ATOM 842 C C . CYS A 1 99 ? -14.360 -2.748 -8.213 1.00 96.50 99 CYS A C 1
ATOM 844 O O . CYS A 1 99 ? -15.095 -2.708 -7.228 1.00 96.50 99 CYS A O 1
ATOM 846 N N . HIS A 1 100 ? -14.585 -3.596 -9.217 1.00 97.19 100 HIS A N 1
ATOM 847 C CA . HIS A 1 100 ? -15.645 -4.597 -9.159 1.00 97.19 100 HIS A CA 1
ATOM 848 C C . HIS A 1 100 ? -15.357 -5.651 -8.082 1.00 97.19 100 HIS A C 1
ATOM 850 O O . HIS A 1 100 ? -14.201 -5.960 -7.791 1.00 97.19 100 HIS A O 1
ATOM 856 N N . ALA A 1 101 ? -16.415 -6.268 -7.547 1.00 97.50 101 ALA A N 1
ATOM 857 C CA . ALA A 1 101 ? -16.295 -7.306 -6.524 1.00 97.50 101 ALA A CA 1
ATOM 858 C C . ALA A 1 101 ? -15.387 -8.471 -6.962 1.00 97.50 101 ALA A C 1
ATOM 860 O O . ALA A 1 101 ? -14.591 -8.948 -6.164 1.00 97.50 101 ALA A O 1
ATOM 861 N N . SER A 1 102 ? -15.441 -8.889 -8.231 1.00 97.88 102 SER A N 1
ATOM 862 C CA . SER A 1 102 ? -14.554 -9.930 -8.772 1.00 97.88 102 SER A CA 1
ATOM 863 C C . SER A 1 102 ? -13.078 -9.522 -8.745 1.00 97.88 102 SER A C 1
ATOM 865 O O . SER A 1 102 ? -12.227 -10.326 -8.374 1.00 97.88 102 SER A O 1
ATOM 867 N N . THR A 1 103 ? -12.769 -8.265 -9.073 1.00 97.94 103 THR A N 1
ATOM 868 C CA . THR A 1 103 ? -11.413 -7.710 -8.964 1.00 97.94 103 THR A CA 1
ATOM 869 C C . THR A 1 103 ? -10.951 -7.672 -7.511 1.00 97.94 103 THR A C 1
ATOM 871 O O . THR A 1 103 ? -9.831 -8.075 -7.221 1.00 97.94 103 THR A O 1
ATOM 874 N N . LEU A 1 104 ? -11.815 -7.247 -6.585 1.00 98.50 104 LEU A N 1
ATOM 875 C CA . LEU A 1 104 ? -11.499 -7.233 -5.155 1.00 98.50 104 LEU A CA 1
ATOM 876 C C . LEU A 1 104 ? -11.239 -8.644 -4.611 1.00 98.50 104 LEU A C 1
ATOM 878 O O . LEU A 1 104 ? -10.307 -8.829 -3.839 1.00 98.50 104 LEU A O 1
ATOM 882 N N . GLN A 1 105 ? -12.004 -9.649 -5.044 1.00 98.38 105 GLN A N 1
ATOM 883 C CA . GLN A 1 105 ? -11.766 -11.046 -4.659 1.00 98.38 105 GLN A CA 1
ATOM 884 C C . GLN A 1 105 ? -10.423 -11.569 -5.187 1.00 98.38 105 GLN A C 1
ATOM 886 O O . GLN A 1 105 ? -9.720 -12.264 -4.459 1.00 98.38 105 GLN A O 1
ATOM 891 N N . ALA A 1 106 ? -10.028 -11.194 -6.408 1.00 98.12 106 ALA A N 1
ATOM 892 C CA . ALA A 1 106 ? -8.706 -11.530 -6.937 1.00 98.12 106 ALA A CA 1
ATOM 893 C C . ALA A 1 106 ? -7.577 -10.874 -6.120 1.00 98.12 106 ALA A C 1
ATOM 895 O O . ALA A 1 106 ? -6.595 -11.537 -5.795 1.00 98.12 106 ALA A O 1
ATOM 896 N N . ILE A 1 107 ? -7.745 -9.608 -5.715 1.00 98.50 107 ILE A N 1
ATOM 897 C CA . ILE A 1 107 ? -6.801 -8.916 -4.819 1.00 98.50 107 ILE A CA 1
ATOM 898 C C . ILE A 1 107 ? -6.709 -9.639 -3.469 1.00 98.50 107 ILE A C 1
ATOM 900 O O . ILE A 1 107 ? -5.611 -9.878 -2.976 1.00 98.50 107 ILE A O 1
ATOM 904 N N . VAL A 1 108 ? -7.845 -10.037 -2.885 1.00 98.62 108 VAL A N 1
ATOM 905 C CA . VAL A 1 108 ? -7.872 -10.806 -1.630 1.00 98.62 108 VAL A CA 1
ATOM 906 C C . VAL A 1 108 ? -7.154 -12.147 -1.778 1.00 98.62 108 VAL A C 1
ATOM 908 O O . VAL A 1 108 ? -6.415 -12.527 -0.878 1.00 98.62 108 VAL A O 1
ATOM 911 N N . GLN A 1 109 ? -7.326 -12.856 -2.895 1.00 98.00 109 GLN A N 1
ATOM 912 C CA . GLN A 1 109 ? -6.608 -14.111 -3.147 1.00 98.00 109 GLN A CA 1
ATOM 913 C C . GLN A 1 109 ? -5.096 -13.901 -3.277 1.00 98.00 109 GLN A C 1
ATOM 915 O O . GLN A 1 109 ? -4.326 -14.648 -2.682 1.00 98.00 109 GLN A O 1
ATOM 920 N N . ASP A 1 110 ? -4.670 -12.884 -4.026 1.00 97.69 110 ASP A N 1
ATOM 921 C CA . ASP A 1 110 ? -3.256 -12.553 -4.206 1.00 97.69 110 ASP A CA 1
ATOM 922 C C . ASP A 1 110 ? -2.585 -12.168 -2.879 1.00 97.69 110 ASP A C 1
ATOM 924 O O . ASP A 1 110 ? -1.525 -12.691 -2.543 1.00 97.69 110 ASP A O 1
ATOM 928 N N . CYS A 1 111 ? -3.208 -11.268 -2.116 1.00 98.06 111 CYS A N 1
ATOM 929 C CA . CYS A 1 111 ? -2.663 -10.724 -0.871 1.00 98.06 111 CYS A CA 1
ATOM 930 C C . CYS A 1 111 ? -2.924 -11.610 0.361 1.00 98.06 111 CYS A C 1
ATOM 932 O O . CYS A 1 111 ? -2.330 -11.400 1.419 1.00 98.06 111 CYS A O 1
ATOM 934 N N . GLY A 1 112 ? -3.827 -12.585 0.239 1.00 96.44 112 GLY A N 1
ATOM 935 C CA . GLY A 1 112 ? -4.176 -13.557 1.274 1.00 96.44 112 GLY A CA 1
ATOM 936 C C . GLY A 1 112 ? -3.187 -14.713 1.402 1.00 96.44 112 GLY A C 1
ATOM 937 O O . GLY A 1 112 ? -3.293 -15.486 2.351 1.00 96.44 112 GLY A O 1
ATOM 938 N N . LYS A 1 113 ? -2.218 -14.824 0.487 1.00 95.56 113 LYS A N 1
ATOM 939 C CA . LYS A 1 113 ? -1.184 -15.863 0.531 1.00 95.56 113 LYS A CA 1
ATOM 940 C C . LYS A 1 113 ? -0.339 -15.801 1.818 1.00 95.56 113 LYS A C 1
ATOM 942 O O . LYS A 1 113 ? -0.274 -14.743 2.461 1.00 95.56 113 LYS A O 1
ATOM 947 N N . PRO A 1 114 ? 0.287 -16.920 2.224 1.00 91.94 114 PRO A N 1
ATOM 948 C CA . PRO A 1 114 ? 1.270 -16.928 3.306 1.00 91.94 114 PRO A CA 1
ATOM 949 C C . PRO A 1 114 ? 2.463 -16.001 3.000 1.00 91.94 114 PRO A C 1
ATOM 951 O O . PRO A 1 114 ? 2.811 -15.852 1.825 1.00 91.94 114 PRO A O 1
ATOM 954 N N . PRO A 1 115 ? 3.102 -15.382 4.012 1.00 86.06 115 PRO A N 1
ATOM 955 C CA . PRO A 1 115 ? 4.265 -14.510 3.810 1.00 86.06 115 PRO A CA 1
ATOM 956 C C . PRO A 1 115 ? 5.414 -15.176 3.042 1.00 86.06 115 PRO A C 1
ATOM 958 O O . PRO A 1 115 ? 6.075 -14.524 2.243 1.00 86.06 115 PRO A O 1
ATOM 961 N N . GLU A 1 116 ? 5.616 -16.482 3.220 1.00 87.19 116 GLU A N 1
ATOM 962 C CA . GLU A 1 116 ? 6.668 -17.259 2.555 1.00 87.19 116 GLU A CA 1
ATOM 963 C C . GLU A 1 116 ? 6.440 -17.395 1.041 1.00 87.19 116 GLU A C 1
ATOM 965 O O . GLU A 1 116 ? 7.381 -17.617 0.281 1.00 87.19 116 GLU A O 1
ATOM 970 N N . GLU A 1 117 ? 5.190 -17.248 0.596 1.00 88.31 117 GLU A N 1
ATOM 971 C CA . GLU A 1 117 ? 4.793 -17.268 -0.815 1.00 88.31 117 GLU A CA 1
ATOM 972 C C . GLU A 1 117 ? 4.640 -15.855 -1.405 1.00 88.31 117 GLU A C 1
ATOM 974 O O . GLU A 1 117 ? 4.434 -15.698 -2.614 1.00 88.31 117 GLU A O 1
ATOM 979 N N . LEU A 1 118 ? 4.713 -14.818 -0.564 1.00 88.38 118 LEU A N 1
ATOM 980 C CA . LEU A 1 118 ? 4.608 -13.418 -0.957 1.00 88.38 118 LEU A CA 1
ATOM 981 C C . LEU A 1 118 ? 5.997 -12.834 -1.200 1.00 88.38 118 LEU A C 1
ATOM 983 O O . LEU A 1 118 ? 6.641 -12.278 -0.315 1.00 88.38 118 LEU A O 1
ATOM 987 N N . ASN A 1 119 ? 6.423 -12.872 -2.456 1.00 90.25 119 ASN A N 1
ATOM 988 C CA . ASN A 1 119 ? 7.532 -12.054 -2.922 1.00 90.25 119 ASN A CA 1
ATOM 989 C C . ASN A 1 119 ? 7.068 -10.594 -3.068 1.00 90.25 119 ASN A C 1
ATOM 991 O O . ASN A 1 119 ? 6.711 -10.135 -4.155 1.00 90.25 119 ASN A O 1
ATOM 995 N N . GLU A 1 120 ? 6.971 -9.878 -1.949 1.00 93.38 120 GLU A N 1
ATOM 996 C CA . GLU A 1 120 ? 6.446 -8.516 -1.929 1.00 93.38 120 GLU A CA 1
ATOM 997 C C . GLU A 1 120 ? 7.533 -7.441 -2.101 1.00 93.38 120 GLU A C 1
ATOM 999 O O . GLU A 1 120 ? 8.658 -7.578 -1.615 1.00 93.38 120 GLU A O 1
ATOM 1004 N N . PRO A 1 121 ? 7.218 -6.311 -2.763 1.00 94.44 121 PRO A N 1
ATOM 1005 C CA . PRO A 1 121 ? 8.175 -5.220 -2.949 1.00 94.44 121 PRO A CA 1
ATOM 1006 C C . PRO A 1 121 ? 8.556 -4.522 -1.639 1.00 94.44 121 PRO A C 1
ATOM 1008 O O . PRO A 1 121 ? 9.628 -3.914 -1.554 1.00 94.44 121 PRO A O 1
ATOM 1011 N N . SER A 1 122 ? 7.689 -4.584 -0.630 1.00 94.25 122 SER A N 1
ATOM 1012 C CA . SER A 1 122 ? 7.853 -3.927 0.662 1.00 94.25 122 SER A CA 1
ATOM 1013 C C . SER A 1 122 ? 7.135 -4.738 1.732 1.00 94.25 122 SER A C 1
ATOM 1015 O O . SER A 1 122 ? 5.975 -5.087 1.539 1.00 94.25 122 SER A O 1
ATOM 1017 N N . ILE A 1 123 ? 7.816 -4.980 2.854 1.00 94.88 123 ILE A N 1
ATOM 1018 C CA . ILE A 1 123 ? 7.298 -5.798 3.957 1.00 94.88 123 ILE A CA 1
ATOM 1019 C C . ILE A 1 123 ? 5.950 -5.251 4.449 1.00 94.88 123 ILE A C 1
ATOM 1021 O O . ILE A 1 123 ? 5.831 -4.049 4.713 1.00 94.88 123 ILE A O 1
ATOM 1025 N N . GLY A 1 124 ? 4.951 -6.123 4.558 1.00 96.06 124 GLY A N 1
ATOM 1026 C CA . GLY A 1 124 ? 3.597 -5.820 5.020 1.00 96.06 124 GLY A CA 1
ATOM 1027 C C . GLY A 1 124 ? 2.676 -5.215 3.955 1.00 96.06 124 GLY A C 1
ATOM 1028 O O . GLY A 1 124 ? 1.487 -5.032 4.220 1.00 96.06 124 GLY A O 1
ATOM 1029 N N . LEU A 1 125 ? 3.166 -4.924 2.741 1.00 97.50 125 LEU A N 1
ATOM 1030 C CA . LEU A 1 125 ? 2.332 -4.334 1.691 1.00 97.50 125 LEU A CA 1
ATOM 1031 C C . LEU A 1 125 ? 1.155 -5.248 1.341 1.00 97.50 125 LEU A C 1
ATOM 1033 O O . LEU A 1 125 ? 0.029 -4.766 1.221 1.00 97.50 125 LEU A O 1
ATOM 1037 N N . GLY A 1 126 ? 1.391 -6.557 1.207 1.00 97.94 126 GLY A N 1
ATOM 1038 C CA . GLY A 1 126 ? 0.326 -7.517 0.929 1.00 97.94 126 GLY A CA 1
ATOM 1039 C C . GLY A 1 126 ? -0.786 -7.450 1.977 1.00 97.94 126 GLY A C 1
ATOM 1040 O O . GLY A 1 126 ? -1.959 -7.329 1.630 1.00 97.94 126 GLY A O 1
ATOM 1041 N N . ARG A 1 127 ? -0.427 -7.428 3.264 1.00 98.31 127 ARG A N 1
ATOM 1042 C CA . ARG A 1 127 ? -1.389 -7.383 4.375 1.00 98.31 127 ARG A CA 1
ATOM 1043 C C . ARG A 1 127 ? -2.161 -6.062 4.454 1.00 98.31 127 ARG A C 1
ATOM 1045 O O . ARG A 1 127 ? -3.374 -6.093 4.662 1.00 98.31 127 ARG A O 1
ATOM 1052 N N . LEU A 1 128 ? -1.517 -4.925 4.180 1.00 98.38 128 LEU A N 1
ATOM 1053 C CA . LEU A 1 128 ? -2.209 -3.635 4.059 1.00 98.38 128 LEU A CA 1
ATOM 1054 C C . LEU A 1 128 ? -3.288 -3.670 2.965 1.00 98.38 128 LEU A C 1
ATOM 1056 O O . LEU A 1 128 ? -4.437 -3.283 3.194 1.00 98.38 128 LEU A O 1
ATOM 1060 N N . ILE A 1 129 ? -2.921 -4.139 1.770 1.00 98.56 129 ILE A N 1
ATOM 1061 C CA . ILE A 1 129 ? -3.834 -4.211 0.624 1.00 98.56 129 ILE A CA 1
ATOM 1062 C C . ILE A 1 129 ? -4.958 -5.218 0.876 1.00 98.56 129 ILE A C 1
ATOM 1064 O O . ILE A 1 129 ? -6.112 -4.931 0.548 1.00 98.56 129 ILE A O 1
ATOM 1068 N N . LEU A 1 130 ? -4.643 -6.362 1.491 1.00 98.69 130 LEU A N 1
ATOM 1069 C CA . LEU A 1 130 ? -5.623 -7.360 1.908 1.00 98.69 130 LEU A CA 1
ATOM 1070 C C . LEU A 1 130 ? -6.687 -6.728 2.808 1.00 98.69 130 LEU A C 1
ATOM 1072 O O . LEU A 1 130 ? -7.875 -6.838 2.505 1.00 98.69 130 LEU A O 1
ATOM 1076 N N . GLY A 1 131 ? -6.267 -6.018 3.861 1.00 98.69 131 GLY A N 1
ATOM 1077 C CA . GLY A 1 131 ? -7.173 -5.319 4.768 1.00 98.69 131 GLY A CA 1
ATOM 1078 C C . GLY A 1 131 ? -8.081 -4.343 4.022 1.00 98.69 131 GLY A C 1
ATOM 1079 O O . GLY A 1 131 ? -9.304 -4.438 4.110 1.00 98.69 131 GLY A O 1
ATOM 1080 N N . ALA A 1 132 ? -7.508 -3.472 3.190 1.00 98.50 132 ALA A N 1
ATOM 1081 C CA . ALA A 1 132 ? -8.274 -2.489 2.423 1.00 98.50 132 ALA A CA 1
ATOM 1082 C C . ALA A 1 132 ? -9.286 -3.126 1.445 1.00 98.50 132 ALA A C 1
ATOM 1084 O O . ALA A 1 132 ? -10.421 -2.655 1.318 1.00 98.50 132 ALA A O 1
ATOM 1085 N N . ALA A 1 133 ? -8.908 -4.213 0.766 1.00 98.69 133 ALA A N 1
ATOM 1086 C CA . ALA A 1 133 ? -9.798 -4.938 -0.139 1.00 98.69 133 ALA A CA 1
ATOM 1087 C C . ALA A 1 133 ? -10.939 -5.642 0.618 1.00 98.69 133 ALA A C 1
ATOM 1089 O O . ALA A 1 133 ? -12.093 -5.590 0.184 1.00 98.69 133 ALA A O 1
ATOM 1090 N N . LEU A 1 134 ? -10.646 -6.240 1.777 1.00 98.62 134 LEU A N 1
ATOM 1091 C CA . LEU A 1 134 ? -11.644 -6.851 2.659 1.00 98.62 134 LEU A CA 1
ATOM 1092 C C . LEU A 1 134 ? -12.638 -5.817 3.202 1.00 98.62 134 LEU A C 1
ATOM 1094 O O . LEU A 1 134 ? -13.839 -6.091 3.214 1.00 98.62 134 LEU A O 1
ATOM 1098 N N . VAL A 1 135 ? -12.185 -4.604 3.547 1.00 98.00 135 VAL A N 1
ATOM 1099 C CA . VAL A 1 135 ? -13.076 -3.485 3.912 1.00 98.00 135 VAL A CA 1
ATOM 1100 C C . VAL A 1 135 ? -14.034 -3.145 2.772 1.00 98.00 135 VAL A C 1
ATOM 1102 O O . VAL A 1 135 ? -15.236 -3.000 3.007 1.00 98.00 135 VAL A O 1
ATOM 1105 N N . CYS A 1 136 ? -13.541 -3.067 1.531 1.00 97.75 136 CYS A N 1
ATOM 1106 C CA . CYS A 1 136 ? -14.389 -2.820 0.358 1.00 97.75 136 CYS A CA 1
ATOM 1107 C C . CYS A 1 136 ? -15.438 -3.929 0.157 1.00 97.75 136 CYS A C 1
ATOM 1109 O O . CYS A 1 136 ? -16.547 -3.660 -0.304 1.00 97.75 136 CYS A O 1
ATOM 1111 N N . LEU A 1 137 ? -15.109 -5.164 0.546 1.00 97.75 137 LEU A N 1
ATOM 1112 C CA . LEU A 1 137 ? -16.003 -6.326 0.531 1.00 97.75 137 LEU A CA 1
ATOM 1113 C C . LEU A 1 137 ? -16.844 -6.483 1.810 1.00 97.75 137 LEU A C 1
ATOM 1115 O O . LEU A 1 137 ? -17.583 -7.458 1.920 1.00 97.75 137 LEU A O 1
ATOM 1119 N N . LYS A 1 138 ? -16.760 -5.539 2.758 1.00 96.75 138 LYS A N 1
ATOM 1120 C CA . LYS A 1 138 ? -17.451 -5.561 4.060 1.00 96.75 138 LYS A CA 1
ATOM 1121 C C . LYS A 1 138 ? -17.113 -6.774 4.945 1.00 96.75 138 LYS A C 1
ATOM 1123 O O . LYS A 1 138 ? -17.926 -7.186 5.763 1.00 96.75 138 LYS A O 1
ATOM 1128 N N . ARG A 1 139 ? -15.916 -7.343 4.787 1.00 97.56 139 ARG A N 1
ATOM 1129 C CA . ARG A 1 139 ? -15.380 -8.454 5.595 1.00 97.56 139 ARG A CA 1
ATOM 1130 C C . ARG A 1 139 ? -14.497 -7.886 6.711 1.00 97.56 139 ARG A C 1
ATOM 1132 O O . ARG A 1 139 ? -13.271 -7.962 6.642 1.00 97.56 139 ARG A O 1
ATOM 1139 N N . TYR A 1 140 ? -15.116 -7.213 7.679 1.00 96.31 140 TYR A N 1
ATOM 1140 C CA . TYR A 1 140 ? -14.411 -6.325 8.612 1.00 96.31 140 TYR A CA 1
ATOM 1141 C C . TYR A 1 140 ? -13.509 -7.065 9.604 1.00 96.31 140 TYR A C 1
ATOM 1143 O O . TYR A 1 140 ? -12.391 -6.622 9.847 1.00 96.31 140 TYR A O 1
ATOM 1151 N N . GLU A 1 141 ? -13.925 -8.222 10.108 1.00 96.06 141 GLU A N 1
ATOM 1152 C CA . GLU A 1 141 ? -13.154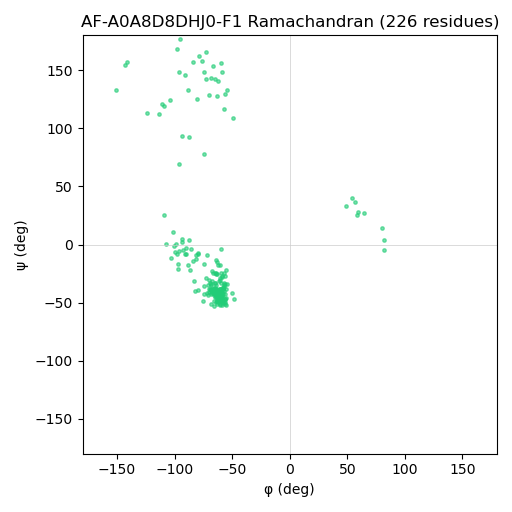 -9.019 11.072 1.00 96.06 141 GLU A CA 1
ATOM 1153 C C . GLU A 1 141 ? -11.866 -9.554 10.437 1.00 96.06 141 GLU A C 1
ATOM 1155 O O . GLU A 1 141 ? -10.798 -9.578 11.049 1.00 96.06 141 GLU A O 1
ATOM 1160 N N . GLU A 1 142 ? -11.949 -9.952 9.168 1.00 98.38 142 GLU A N 1
ATOM 1161 C CA . GLU A 1 142 ? -10.784 -10.359 8.389 1.00 98.38 142 GLU A CA 1
ATOM 1162 C C . GLU A 1 142 ? -9.873 -9.172 8.078 1.00 98.38 142 GLU A C 1
ATOM 1164 O O . GLU A 1 142 ? -8.653 -9.314 8.137 1.00 98.38 142 GLU A O 1
ATOM 1169 N N . ALA A 1 143 ? -10.447 -7.998 7.796 1.00 98.50 143 ALA A N 1
ATOM 1170 C CA . ALA A 1 143 ? -9.670 -6.786 7.577 1.00 98.50 143 ALA A CA 1
ATOM 1171 C C . ALA A 1 143 ? -8.898 -6.361 8.837 1.00 98.50 143 ALA A C 1
ATOM 1173 O O . ALA A 1 143 ? -7.728 -6.004 8.735 1.00 98.50 143 ALA A O 1
ATOM 1174 N N . ILE A 1 144 ? -9.519 -6.458 10.020 1.00 97.94 144 ILE A N 1
ATOM 1175 C CA . ILE A 1 144 ? -8.870 -6.194 11.313 1.00 97.94 144 ILE A CA 1
ATOM 1176 C C . ILE A 1 144 ? -7.649 -7.099 11.492 1.00 97.94 144 ILE A C 1
ATOM 1178 O O . ILE A 1 144 ? -6.567 -6.599 11.799 1.00 97.94 144 ILE A O 1
ATOM 1182 N N . ARG A 1 145 ? -7.798 -8.412 11.257 1.00 98.31 145 ARG A N 1
ATOM 1183 C CA . ARG A 1 145 ? -6.671 -9.359 11.321 1.00 98.31 145 ARG A CA 1
ATOM 1184 C C . ARG A 1 145 ? -5.565 -8.981 10.340 1.00 98.31 145 ARG A C 1
ATOM 1186 O O . ARG A 1 145 ? -4.423 -8.843 10.749 1.00 98.31 145 ARG A O 1
ATOM 1193 N N . ALA A 1 146 ? -5.914 -8.699 9.085 1.00 98.50 146 ALA A N 1
ATOM 1194 C CA . ALA A 1 146 ? -4.935 -8.311 8.073 1.00 98.50 146 ALA A CA 1
ATOM 1195 C C . ALA A 1 146 ? -4.158 -7.033 8.445 1.00 98.50 146 ALA A C 1
ATOM 1197 O O . ALA A 1 146 ? -2.950 -6.970 8.230 1.00 98.50 146 ALA A O 1
ATOM 1198 N N . PHE A 1 147 ? -4.809 -6.019 9.026 1.00 98.62 147 PHE A N 1
ATOM 1199 C CA . PHE A 1 147 ? -4.097 -4.821 9.477 1.00 98.62 147 PHE A CA 1
ATOM 1200 C C . PHE A 1 147 ? -3.217 -5.076 10.704 1.00 98.62 147 PHE A C 1
ATOM 1202 O O . PHE A 1 147 ? -2.133 -4.504 10.776 1.00 98.62 147 PHE A O 1
ATOM 1209 N N . ARG A 1 148 ? -3.633 -5.946 11.634 1.00 98.00 148 ARG A N 1
ATOM 1210 C CA . ARG A 1 148 ? -2.787 -6.364 12.764 1.00 98.00 148 ARG A CA 1
ATOM 1211 C C . ARG A 1 148 ? -1.542 -7.107 12.280 1.00 98.00 148 ARG A C 1
ATOM 1213 O O . ARG A 1 148 ? -0.445 -6.688 12.630 1.00 98.00 148 ARG A O 1
ATOM 1220 N N . ASP A 1 149 ? -1.705 -8.081 11.386 1.00 97.06 149 ASP A N 1
ATOM 1221 C CA . ASP A 1 149 ? -0.589 -8.803 10.761 1.00 97.06 149 ASP A CA 1
ATOM 1222 C C . ASP A 1 149 ? 0.354 -7.844 10.014 1.00 97.06 149 ASP A C 1
ATOM 1224 O O . ASP A 1 149 ? 1.570 -8.014 10.018 1.00 97.06 149 ASP A O 1
ATOM 1228 N N . CYS A 1 150 ? -0.197 -6.814 9.359 1.00 97.75 150 CYS A N 1
ATOM 1229 C CA . CYS A 1 150 ? 0.596 -5.788 8.684 1.00 97.75 150 CYS A CA 1
ATOM 1230 C C . CYS A 1 150 ? 1.454 -4.973 9.660 1.00 97.75 150 CYS A C 1
ATOM 1232 O O . CYS A 1 150 ? 2.582 -4.622 9.316 1.00 97.75 150 CYS A O 1
ATOM 1234 N N . ILE A 1 151 ? 0.903 -4.613 10.821 1.00 96.81 151 ILE A N 1
ATOM 1235 C CA . ILE A 1 151 ? 1.626 -3.866 11.855 1.00 96.81 151 ILE A CA 1
ATOM 1236 C C . ILE A 1 151 ? 2.709 -4.765 12.448 1.00 96.81 151 ILE A C 1
ATOM 1238 O O . ILE A 1 151 ? 3.873 -4.389 12.422 1.00 96.81 151 ILE A O 1
ATOM 1242 N N . GLU A 1 152 ? 2.350 -5.980 12.864 1.00 95.31 152 GLU A N 1
ATOM 1243 C CA . GLU A 1 152 ? 3.281 -6.953 13.441 1.00 95.31 152 GLU A CA 1
ATOM 1244 C C . GLU A 1 152 ? 4.455 -7.255 12.502 1.00 95.31 152 GLU A C 1
ATOM 1246 O O . GLU A 1 152 ? 5.606 -7.153 12.908 1.00 95.31 152 GLU A O 1
ATOM 1251 N N . ALA A 1 153 ? 4.199 -7.507 11.214 1.00 93.81 153 ALA A N 1
ATOM 1252 C CA . ALA A 1 153 ? 5.258 -7.766 10.234 1.00 93.81 153 ALA A CA 1
ATOM 1253 C C . ALA A 1 153 ? 6.221 -6.581 10.026 1.00 93.81 153 ALA A C 1
ATOM 1255 O O . ALA A 1 153 ? 7.296 -6.743 9.447 1.00 93.81 153 ALA A O 1
ATOM 1256 N N . ARG A 1 154 ? 5.826 -5.371 10.435 1.00 94.38 154 ARG A N 1
ATOM 1257 C CA . ARG A 1 154 ? 6.605 -4.137 10.269 1.00 94.38 154 ARG A CA 1
ATOM 1258 C C . ARG A 1 154 ? 7.210 -3.617 11.569 1.00 94.38 154 ARG A C 1
ATOM 1260 O O . ARG A 1 154 ? 7.922 -2.608 11.525 1.00 94.38 154 ARG A O 1
ATOM 1267 N N . THR A 1 155 ? 6.977 -4.327 12.666 1.00 91.25 155 THR A N 1
ATOM 1268 C CA . THR A 1 155 ? 7.565 -4.076 13.973 1.00 91.25 155 THR A CA 1
ATOM 1269 C C . THR A 1 155 ? 8.491 -5.245 14.318 1.00 91.25 155 THR A C 1
ATOM 1271 O O . THR A 1 155 ? 8.033 -6.353 14.567 1.00 91.25 155 THR A O 1
ATOM 1274 N N . ASP A 1 156 ? 9.798 -5.002 14.367 1.00 78.75 156 ASP A N 1
ATOM 1275 C CA . ASP A 1 156 ? 10.788 -6.002 14.786 1.00 78.75 156 ASP A CA 1
ATOM 1276 C C . ASP A 1 156 ? 11.353 -5.611 16.153 1.00 78.75 156 ASP A C 1
ATOM 1278 O O . ASP A 1 156 ? 11.867 -4.507 16.317 1.00 78.75 156 ASP A O 1
ATOM 1282 N N . GLU A 1 157 ? 11.177 -6.464 17.164 1.00 75.25 157 GLU A N 1
ATOM 1283 C CA . GLU A 1 157 ? 11.544 -6.179 18.565 1.00 75.25 157 GLU A CA 1
ATOM 1284 C C . GLU A 1 157 ? 11.030 -4.816 19.093 1.00 75.25 157 GLU A C 1
ATOM 1286 O O . GLU A 1 157 ? 11.663 -4.148 19.912 1.00 75.25 157 GLU A O 1
ATOM 1291 N N . GLY A 1 158 ? 9.858 -4.377 18.623 1.00 71.25 158 GLY A N 1
ATOM 1292 C CA . GLY A 1 158 ? 9.280 -3.075 18.981 1.00 71.25 158 GLY A CA 1
ATOM 1293 C C . GLY A 1 158 ? 9.832 -1.886 18.183 1.00 71.25 158 GLY A C 1
ATOM 1294 O O . GLY A 1 158 ? 9.450 -0.745 18.451 1.00 71.25 158 GLY A O 1
ATOM 1295 N N . VAL A 1 159 ? 10.706 -2.130 17.203 1.00 75.25 159 VAL A N 1
ATOM 1296 C CA . VAL A 1 159 ? 11.296 -1.124 16.317 1.00 75.25 159 VAL A CA 1
ATOM 1297 C C . VAL A 1 159 ? 10.638 -1.182 14.939 1.00 75.25 159 VAL A C 1
ATOM 1299 O O . VAL A 1 159 ? 10.619 -2.209 14.266 1.00 75.25 159 VAL A O 1
ATOM 1302 N N . GLU A 1 160 ? 10.112 -0.043 14.496 1.00 82.75 160 GLU A N 1
ATOM 1303 C CA . GLU A 1 160 ? 9.494 0.091 13.176 1.00 82.75 160 GLU A CA 1
ATOM 1304 C C . GLU A 1 160 ? 10.530 0.099 12.049 1.00 82.75 160 GLU A C 1
ATOM 1306 O O . GLU A 1 160 ? 11.579 0.748 12.135 1.00 82.75 160 GLU A O 1
ATOM 1311 N N . LEU A 1 161 ? 10.184 -0.538 10.930 1.00 85.38 161 LEU A N 1
ATOM 1312 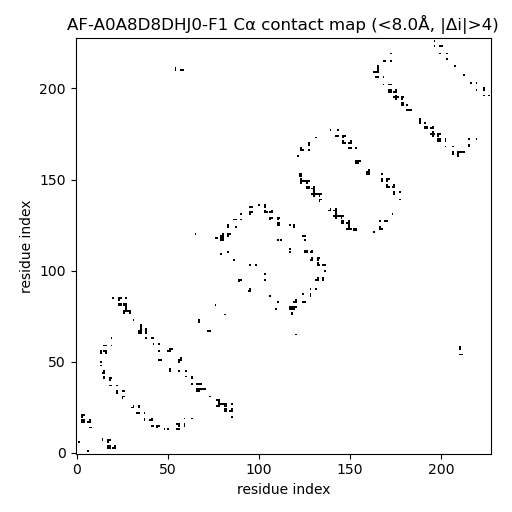C CA . LEU A 1 161 ? 11.006 -0.480 9.725 1.00 85.38 161 LEU A CA 1
ATOM 1313 C C . LEU A 1 161 ? 11.095 0.960 9.169 1.00 85.38 161 LEU A C 1
ATOM 1315 O O . LEU A 1 161 ? 10.064 1.582 8.891 1.00 85.38 161 LEU A O 1
ATOM 1319 N N . PRO A 1 162 ? 12.309 1.488 8.912 1.00 84.75 162 PRO A N 1
ATOM 1320 C CA . PRO A 1 162 ? 12.500 2.881 8.494 1.00 84.75 162 PRO A CA 1
ATOM 1321 C C . PRO A 1 162 ? 12.101 3.159 7.034 1.00 84.75 162 PRO A C 1
ATOM 1323 O O . PRO A 1 162 ? 11.941 4.314 6.637 1.00 84.75 162 PRO A O 1
ATOM 1326 N N . GLN A 1 163 ? 11.958 2.121 6.210 1.00 88.81 163 GLN A N 1
ATOM 1327 C CA . GLN A 1 163 ? 11.541 2.201 4.810 1.00 88.81 163 GLN A CA 1
ATOM 1328 C C . GLN A 1 163 ? 10.043 1.951 4.644 1.00 88.81 163 GLN A C 1
ATOM 1330 O O . GLN A 1 163 ? 9.454 1.135 5.350 1.00 88.81 163 GLN A O 1
ATOM 1335 N N . ASP A 1 164 ? 9.437 2.589 3.637 1.00 92.19 164 ASP A N 1
ATOM 1336 C CA . ASP A 1 164 ? 8.034 2.353 3.264 1.00 92.19 164 ASP A CA 1
ATOM 1337 C C . ASP A 1 164 ? 7.056 2.591 4.435 1.00 92.19 164 ASP A C 1
ATOM 1339 O O . ASP A 1 164 ? 6.054 1.901 4.591 1.00 92.19 164 ASP A O 1
ATOM 1343 N N . VAL A 1 165 ? 7.371 3.595 5.262 1.00 93.00 165 VAL A N 1
ATOM 1344 C CA . VAL A 1 165 ? 6.664 3.961 6.505 1.00 93.00 165 VAL A CA 1
ATOM 1345 C C . VAL A 1 165 ? 5.178 4.258 6.288 1.00 93.00 165 VAL A C 1
ATOM 1347 O O . VAL A 1 165 ? 4.371 4.089 7.201 1.00 93.00 165 VAL A O 1
ATOM 1350 N N . HIS A 1 166 ? 4.785 4.655 5.073 1.00 93.75 166 HIS A N 1
ATOM 1351 C CA . HIS A 1 166 ? 3.377 4.830 4.724 1.00 93.75 166 HIS A CA 1
ATOM 1352 C C . HIS A 1 166 ? 2.583 3.538 4.961 1.00 93.75 166 HIS A C 1
ATOM 1354 O O . HIS A 1 166 ? 1.441 3.633 5.390 1.00 93.75 166 HIS A O 1
ATOM 1360 N N . ILE A 1 167 ? 3.178 2.352 4.770 1.00 96.12 167 ILE A N 1
ATOM 1361 C CA . ILE A 1 167 ? 2.496 1.073 5.010 1.00 96.12 167 ILE A CA 1
ATOM 1362 C C . ILE A 1 167 ? 2.069 0.963 6.476 1.00 96.12 167 ILE A C 1
ATOM 1364 O O . ILE A 1 167 ? 0.884 0.764 6.743 1.00 96.12 167 ILE A O 1
ATOM 1368 N N . SER A 1 168 ? 2.996 1.175 7.421 1.00 95.75 168 SER A N 1
ATOM 1369 C CA . SER A 1 168 ? 2.666 1.139 8.850 1.00 95.75 168 S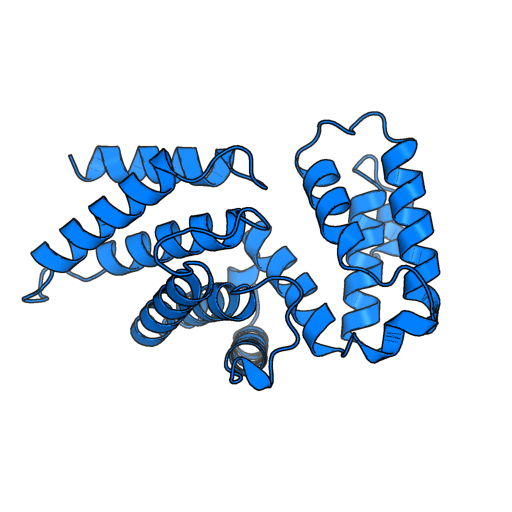ER A CA 1
ATOM 1370 C C . SER A 1 168 ? 1.658 2.233 9.217 1.00 95.75 168 SER A C 1
ATOM 1372 O O . SER A 1 168 ? 0.687 1.967 9.924 1.00 95.75 168 SER A O 1
ATOM 1374 N N . ALA A 1 169 ? 1.850 3.458 8.711 1.00 95.62 169 ALA A N 1
ATOM 1375 C CA . ALA A 1 169 ? 0.977 4.589 9.021 1.00 95.62 169 ALA A CA 1
ATOM 1376 C C . ALA A 1 169 ? -0.470 4.353 8.565 1.00 95.62 169 ALA A C 1
ATOM 1378 O O . ALA A 1 169 ? -1.409 4.601 9.324 1.00 95.62 169 ALA A O 1
ATOM 1379 N N . PHE A 1 170 ? -0.654 3.843 7.344 1.00 96.62 170 PHE A N 1
ATOM 1380 C CA . PHE A 1 170 ? -1.971 3.491 6.828 1.00 96.62 170 PHE A CA 1
ATOM 1381 C C . PHE A 1 170 ? -2.577 2.296 7.562 1.00 96.62 170 PHE A C 1
ATOM 1383 O O . PHE A 1 170 ? -3.756 2.364 7.891 1.00 96.62 170 PHE A O 1
ATOM 1390 N N . ALA A 1 171 ? -1.805 1.260 7.899 1.00 97.62 171 ALA A N 1
ATOM 1391 C CA . ALA A 1 171 ? -2.328 0.119 8.653 1.00 97.62 171 ALA A CA 1
ATOM 1392 C C . ALA A 1 171 ? -2.881 0.539 10.028 1.00 97.62 171 ALA A C 1
ATOM 1394 O O . ALA A 1 171 ? -4.002 0.170 10.374 1.00 97.62 171 ALA A O 1
ATOM 1395 N N . HIS A 1 172 ? -2.152 1.385 10.767 1.00 97.56 172 HIS A N 1
ATOM 1396 C CA . HIS A 1 172 ? -2.615 1.931 12.049 1.00 97.56 172 HIS A CA 1
ATOM 1397 C C . HIS A 1 172 ? -3.892 2.760 11.901 1.00 97.56 172 HIS A C 1
ATOM 1399 O O . HIS A 1 172 ? -4.834 2.605 12.679 1.00 97.56 172 HIS A O 1
ATOM 1405 N N . TYR A 1 173 ? -3.926 3.650 10.907 1.00 97.25 173 TYR A N 1
ATOM 1406 C CA . TYR A 1 173 ? -5.087 4.496 10.658 1.00 97.25 173 TYR A CA 1
ATOM 1407 C C . TYR A 1 173 ? -6.321 3.673 10.274 1.00 97.25 173 TYR A C 1
ATOM 1409 O O . TYR A 1 173 ? -7.374 3.848 10.881 1.00 97.25 173 TYR A O 1
ATOM 1417 N N . GLU A 1 174 ? -6.205 2.773 9.296 1.00 97.31 174 GLU A N 1
ATOM 1418 C CA . GLU A 1 174 ? -7.335 1.977 8.805 1.00 97.31 174 GLU A CA 1
ATOM 1419 C C . GLU A 1 174 ? -7.852 1.008 9.880 1.00 97.31 174 GLU A C 1
ATOM 1421 O O . GLU A 1 174 ? -9.067 0.890 10.057 1.00 97.31 174 GLU A O 1
ATOM 1426 N N . LEU A 1 175 ? -6.962 0.391 10.671 1.00 98.12 175 LEU A N 1
ATOM 1427 C CA . LEU A 1 175 ? -7.358 -0.427 11.822 1.00 98.12 175 LEU A CA 1
ATOM 1428 C C . LEU A 1 175 ? -8.144 0.395 12.848 1.00 98.12 175 LEU A C 1
ATOM 1430 O O . LEU A 1 175 ? -9.225 -0.018 13.264 1.00 98.12 175 LEU A O 1
ATOM 1434 N N . ALA A 1 176 ? -7.650 1.581 13.213 1.00 97.31 176 ALA A N 1
ATOM 1435 C CA . ALA A 1 176 ? -8.359 2.460 14.136 1.00 97.31 176 ALA A CA 1
ATOM 1436 C C . ALA A 1 176 ? -9.746 2.850 13.604 1.00 97.31 176 ALA A C 1
ATOM 1438 O O . ALA A 1 176 ? -10.718 2.844 14.355 1.00 97.31 176 ALA A O 1
ATOM 1439 N N . MET A 1 177 ? -9.868 3.141 12.306 1.00 96.38 177 MET A N 1
ATOM 1440 C CA . MET A 1 177 ? -11.161 3.463 11.697 1.00 96.38 177 MET A CA 1
ATOM 1441 C C . MET A 1 177 ? -12.146 2.288 11.727 1.00 96.38 177 MET A C 1
ATOM 1443 O O . MET A 1 177 ? -13.346 2.527 11.852 1.00 96.38 177 MET A O 1
ATOM 1447 N N . LEU A 1 178 ? -11.671 1.042 11.622 1.00 95.31 178 LEU A N 1
ATOM 1448 C CA . LEU A 1 178 ? -12.518 -0.145 11.774 1.00 95.31 178 LEU A CA 1
ATOM 1449 C C . LEU A 1 178 ? -12.952 -0.373 13.219 1.00 95.31 178 LEU A C 1
ATOM 1451 O O . LEU A 1 178 ? -14.116 -0.683 13.451 1.00 95.31 178 LEU A O 1
ATOM 1455 N N . LEU A 1 179 ? -12.054 -0.185 14.185 1.00 94.50 179 LEU A N 1
ATOM 1456 C CA . LEU A 1 179 ? -12.386 -0.320 15.605 1.00 94.50 179 LEU A CA 1
ATOM 1457 C C . LEU A 1 179 ? -13.423 0.722 16.045 1.00 94.50 179 LEU A C 1
ATOM 1459 O O . LEU A 1 179 ? -14.357 0.384 16.758 1.00 94.50 179 LEU A O 1
ATOM 1463 N N . LEU A 1 180 ? -13.323 1.955 15.537 1.00 93.25 180 LEU A N 1
ATOM 1464 C CA . LEU A 1 180 ? -14.315 3.017 15.767 1.00 93.25 180 LEU A CA 1
ATOM 1465 C C . LEU A 1 180 ? -15.643 2.806 15.028 1.00 93.25 180 LEU A C 1
ATOM 1467 O O . LEU A 1 180 ? -16.563 3.599 15.210 1.00 93.25 180 LEU A O 1
ATOM 1471 N N . ARG A 1 181 ? -15.724 1.820 14.128 1.00 88.25 181 ARG A N 1
ATOM 1472 C CA . ARG A 1 181 ? -16.947 1.504 13.383 1.00 88.25 181 ARG A CA 1
ATOM 1473 C C . ARG A 1 181 ? -17.855 0.540 14.147 1.00 88.25 181 ARG A C 1
ATOM 1475 O O . ARG A 1 181 ? -19.031 0.476 13.801 1.00 88.25 181 ARG A O 1
ATOM 1482 N N . LYS A 1 182 ? -17.319 -0.229 15.100 1.00 79.25 182 LYS A N 1
ATOM 1483 C CA . LYS A 1 182 ? -18.122 -1.156 15.905 1.00 79.25 182 LYS A CA 1
ATOM 1484 C C . LYS A 1 182 ? -19.272 -0.391 16.569 1.00 79.25 182 LYS A C 1
ATOM 1486 O O . LYS A 1 182 ? -19.067 0.728 17.026 1.00 79.25 182 LYS A O 1
ATOM 1491 N N . GLU A 1 183 ? -20.476 -0.952 16.478 1.00 64.94 183 GLU A N 1
ATOM 1492 C CA . GLU A 1 183 ? -21.713 -0.306 16.931 1.00 64.94 183 GLU A CA 1
ATOM 1493 C C . GLU A 1 183 ? -21.833 -0.364 18.462 1.00 64.94 183 GLU A C 1
ATOM 1495 O O . GLU A 1 183 ? -21.242 -1.236 19.097 1.00 64.94 183 GLU A O 1
ATOM 1500 N N . ASP A 1 184 ? -22.630 0.552 19.023 1.00 56.53 184 ASP A N 1
ATOM 1501 C CA . ASP A 1 184 ? -22.805 0.817 20.465 1.00 56.53 184 ASP A CA 1
ATOM 1502 C C . ASP A 1 184 ? -23.326 -0.388 21.300 1.00 56.53 184 ASP A C 1
ATOM 1504 O O . ASP A 1 184 ? -23.451 -0.291 22.519 1.00 56.53 184 ASP A O 1
ATOM 1508 N N . ASP A 1 185 ? -23.647 -1.523 20.663 1.00 56.34 185 ASP A N 1
ATOM 1509 C CA . ASP A 1 185 ? -24.185 -2.737 21.303 1.00 56.34 185 ASP A CA 1
ATOM 1510 C C . ASP A 1 185 ? -23.114 -3.827 21.571 1.00 56.34 185 ASP A C 1
ATOM 1512 O O . ASP A 1 185 ? -23.439 -4.889 22.107 1.00 56.34 185 ASP A O 1
ATOM 1516 N N . ASP A 1 186 ? -21.841 -3.594 21.219 1.00 66.44 186 ASP A N 1
ATOM 1517 C CA . ASP A 1 186 ? -20.734 -4.510 21.537 1.00 66.44 186 ASP A CA 1
ATOM 1518 C C . ASP A 1 186 ? -20.251 -4.306 22.990 1.00 66.44 186 ASP A C 1
ATOM 1520 O O . ASP A 1 186 ? -19.812 -3.218 23.364 1.00 66.44 186 ASP A O 1
ATOM 1524 N N . GLU A 1 187 ? -20.229 -5.374 23.803 1.00 67.19 187 GLU A N 1
ATOM 1525 C CA . GLU A 1 187 ? -19.745 -5.343 25.205 1.00 67.19 187 GLU A CA 1
ATOM 1526 C C . GLU A 1 187 ? -18.302 -4.797 25.343 1.00 67.19 187 GLU A C 1
ATOM 1528 O O . GLU A 1 187 ? -17.938 -4.260 26.391 1.00 67.19 187 GLU A O 1
ATOM 1533 N N . ASP A 1 188 ? -17.514 -4.853 24.262 1.00 73.06 188 ASP A N 1
ATOM 1534 C CA . ASP A 1 188 ? -16.109 -4.432 24.187 1.00 73.06 188 ASP A CA 1
ATOM 1535 C C . ASP A 1 188 ? -15.895 -3.046 23.526 1.00 73.06 188 ASP A C 1
ATOM 1537 O O . ASP A 1 188 ? -14.759 -2.681 23.195 1.00 73.06 188 ASP A O 1
ATOM 1541 N N . GLU A 1 189 ? -16.949 -2.250 23.288 1.00 78.00 189 GLU A N 1
ATOM 1542 C CA . GLU A 1 189 ? -16.851 -0.966 22.561 1.00 78.00 189 GLU A CA 1
ATOM 1543 C C . GLU A 1 189 ? -15.831 -0.005 23.202 1.00 78.00 189 GLU A C 1
ATOM 1545 O O . GLU A 1 189 ? -15.000 0.605 22.518 1.00 78.00 189 GLU A O 1
ATOM 1550 N N . GLY A 1 190 ? -15.841 0.086 24.536 1.00 83.12 190 GLY A N 1
ATOM 1551 C CA . GLY A 1 190 ? -14.918 0.935 25.289 1.00 83.12 190 GLY A CA 1
ATOM 1552 C C . GLY A 1 190 ? -13.451 0.560 25.062 1.00 83.12 190 GLY A C 1
ATOM 1553 O O . GLY A 1 190 ? -12.604 1.437 24.879 1.00 83.12 190 GLY A O 1
ATOM 1554 N N . GLU A 1 191 ? -13.144 -0.737 25.003 1.00 88.69 191 GLU A N 1
ATOM 1555 C CA . GLU A 1 191 ? -11.783 -1.221 24.759 1.00 88.69 191 GLU A CA 1
AT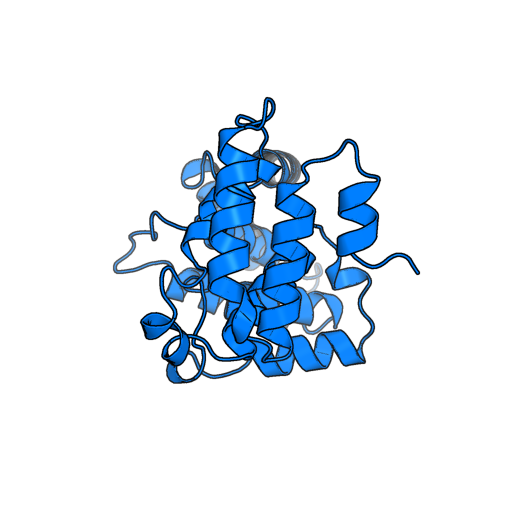OM 1556 C C . GLU A 1 191 ? -11.342 -0.962 23.315 1.00 88.69 191 GLU A C 1
ATOM 1558 O O . GLU A 1 191 ? -10.232 -0.464 23.090 1.00 88.69 191 GLU A O 1
ATOM 1563 N N . ALA A 1 192 ? -12.225 -1.220 22.344 1.00 90.88 192 ALA A N 1
ATOM 1564 C CA . ALA A 1 192 ? -11.964 -0.983 20.925 1.00 90.88 192 ALA A CA 1
ATOM 1565 C C . ALA A 1 192 ? -11.722 0.506 20.630 1.00 90.88 192 ALA A C 1
ATOM 1567 O O . ALA A 1 192 ? -10.801 0.865 19.888 1.00 90.88 192 ALA A O 1
ATOM 1568 N N . ARG A 1 193 ? -12.508 1.394 21.247 1.00 92.25 193 ARG A N 1
ATOM 1569 C CA . ARG A 1 193 ? -12.364 2.847 21.108 1.00 92.25 193 ARG A CA 1
ATOM 1570 C C . ARG A 1 193 ? -11.053 3.357 21.702 1.00 92.25 193 ARG A C 1
ATOM 1572 O O . ARG A 1 193 ? -10.381 4.188 21.082 1.00 92.25 193 ARG A O 1
ATOM 1579 N N . GLU A 1 194 ? -10.660 2.851 22.867 1.00 93.06 194 GLU A N 1
ATOM 1580 C CA . GLU A 1 194 ? -9.376 3.192 23.484 1.00 93.06 194 GLU A CA 1
ATOM 1581 C C . GLU A 1 194 ? -8.186 2.640 22.684 1.00 93.06 194 GLU A C 1
ATOM 1583 O O . GLU A 1 194 ? -7.184 3.338 22.502 1.00 93.06 194 GLU A O 1
ATOM 1588 N N . GLU A 1 195 ? -8.288 1.426 22.132 1.00 95.25 195 GLU A N 1
ATOM 1589 C CA . GLU A 1 195 ? -7.291 0.880 21.202 1.00 95.25 195 GLU A CA 1
ATOM 1590 C C . GLU A 1 195 ? -7.153 1.764 19.957 1.00 95.25 195 GLU A C 1
ATOM 1592 O O . GLU A 1 195 ? -6.040 2.171 19.612 1.00 95.25 195 GLU A O 1
ATOM 1597 N N . ALA A 1 196 ? -8.267 2.153 19.334 1.00 96.19 196 ALA A N 1
ATOM 1598 C CA . ALA A 1 196 ? -8.259 3.047 18.182 1.00 96.19 196 ALA A CA 1
ATOM 1599 C C . ALA A 1 196 ? -7.575 4.386 18.492 1.00 96.19 196 ALA A C 1
ATOM 1601 O O . ALA A 1 196 ? -6.763 4.874 17.701 1.00 96.19 196 ALA A O 1
ATOM 1602 N N . LYS A 1 197 ? -7.853 4.971 19.664 1.00 96.00 197 LYS A N 1
ATOM 1603 C CA . LYS A 1 197 ? -7.199 6.206 20.114 1.00 96.00 197 LYS A CA 1
ATOM 1604 C C . LYS A 1 197 ? -5.687 6.019 20.250 1.00 96.00 197 LYS A C 1
ATOM 1606 O O . LYS A 1 197 ? -4.936 6.861 19.753 1.00 96.00 197 LYS A O 1
ATOM 1611 N N . ARG A 1 198 ? -5.232 4.917 20.860 1.00 96.94 198 ARG A N 1
ATOM 1612 C CA . ARG A 1 198 ? -3.798 4.593 20.984 1.00 96.94 198 ARG A CA 1
ATOM 1613 C C . ARG A 1 198 ? -3.126 4.449 19.619 1.00 96.94 198 ARG A C 1
ATOM 1615 O O . ARG A 1 198 ? -2.077 5.053 19.415 1.00 96.94 198 ARG A O 1
ATOM 1622 N N . LEU A 1 199 ? -3.745 3.732 18.680 1.00 96.94 199 LEU A N 1
ATOM 1623 C CA . LEU A 1 199 ? -3.228 3.552 17.316 1.00 96.94 199 LEU A CA 1
ATOM 1624 C C . LEU A 1 199 ? -3.081 4.890 16.575 1.00 96.94 199 LEU A C 1
ATOM 1626 O O . LEU A 1 199 ? -2.045 5.152 15.965 1.00 96.94 199 LEU A O 1
ATOM 1630 N N . LEU A 1 200 ? -4.088 5.766 16.662 1.00 96.81 200 LEU A N 1
ATOM 1631 C CA . LEU A 1 200 ? -4.069 7.087 16.023 1.00 96.81 200 LEU A CA 1
ATOM 1632 C C . LEU A 1 200 ? -2.992 8.006 16.614 1.00 96.81 200 LEU A C 1
ATOM 1634 O O . LEU A 1 200 ? -2.282 8.680 15.867 1.00 96.81 200 LEU A O 1
ATOM 1638 N N . VAL A 1 201 ? -2.855 8.027 17.944 1.00 96.06 201 VAL A N 1
ATOM 1639 C CA . VAL A 1 201 ? -1.803 8.791 18.637 1.00 96.06 201 VAL A CA 1
ATOM 1640 C C . VAL A 1 201 ? -0.423 8.252 18.266 1.00 96.06 201 VAL A C 1
ATOM 1642 O O . VAL A 1 201 ? 0.466 9.032 17.925 1.00 96.06 201 VAL A O 1
ATOM 1645 N N . TYR A 1 202 ? -0.249 6.928 18.268 1.00 94.69 202 TYR A N 1
ATOM 1646 C CA . TYR A 1 202 ? 1.003 6.292 17.873 1.00 94.69 202 TYR A CA 1
ATOM 1647 C C . TYR A 1 202 ? 1.385 6.669 16.438 1.00 94.69 202 TYR A C 1
ATOM 1649 O O . TYR A 1 202 ? 2.506 7.127 16.206 1.00 94.69 202 TYR A O 1
ATOM 1657 N N . ALA A 1 203 ? 0.444 6.569 15.495 1.00 93.50 203 ALA A N 1
ATOM 1658 C CA . ALA A 1 203 ? 0.686 6.919 14.101 1.00 93.50 203 ALA A CA 1
ATOM 1659 C C . ALA A 1 203 ? 1.070 8.399 13.925 1.00 93.50 203 ALA A C 1
ATOM 1661 O O . ALA A 1 203 ? 1.989 8.710 13.168 1.00 93.50 203 ALA A O 1
ATOM 1662 N N . GLN A 1 204 ? 0.414 9.309 14.655 1.00 93.06 204 GLN A N 1
ATOM 1663 C CA . GLN A 1 204 ? 0.706 10.746 14.612 1.00 93.06 204 GLN A CA 1
ATOM 1664 C C . GLN A 1 204 ? 2.110 11.090 15.137 1.00 93.06 204 GLN A C 1
ATOM 1666 O O . GLN A 1 204 ? 2.755 12.015 14.634 1.00 93.06 204 GLN A O 1
ATOM 1671 N N . LEU A 1 205 ? 2.571 10.391 16.177 1.00 91.94 205 LEU A N 1
ATOM 1672 C CA . LEU A 1 205 ? 3.847 10.681 16.829 1.00 91.94 205 LEU A CA 1
ATOM 1673 C C . LEU A 1 205 ? 5.035 10.056 16.091 1.00 91.94 205 LEU A C 1
ATOM 1675 O O . LEU A 1 205 ? 6.073 10.714 15.961 1.00 91.94 205 LEU A O 1
ATOM 1679 N N . ASN A 1 206 ? 4.874 8.827 15.595 1.00 90.56 206 ASN A N 1
ATOM 1680 C CA . ASN A 1 206 ? 5.984 8.005 15.110 1.00 90.56 206 ASN A CA 1
ATOM 1681 C C . ASN A 1 206 ? 6.188 8.051 13.589 1.00 90.56 206 ASN A C 1
ATOM 1683 O O . ASN A 1 206 ? 7.297 7.790 13.127 1.00 90.56 206 ASN A O 1
ATOM 1687 N N . TYR A 1 207 ? 5.181 8.432 12.795 1.00 90.25 207 TYR A N 1
ATOM 1688 C CA . TYR A 1 207 ? 5.297 8.435 11.334 1.00 90.25 207 TYR A CA 1
ATOM 1689 C C . TYR A 1 207 ? 5.302 9.849 10.755 1.00 90.25 207 TYR A C 1
ATOM 1691 O O . TYR A 1 207 ? 4.358 10.620 10.924 1.00 90.25 207 TYR A O 1
ATOM 1699 N N . LYS A 1 208 ? 6.375 10.206 10.037 1.00 87.00 208 LYS A N 1
ATOM 1700 C CA . LYS A 1 208 ? 6.563 11.542 9.443 1.00 87.00 208 LYS A CA 1
ATOM 1701 C C . LYS A 1 208 ? 7.252 11.465 8.085 1.00 87.00 208 LYS A C 1
ATOM 1703 O O . LYS A 1 208 ? 8.019 10.540 7.831 1.00 87.00 208 LYS A O 1
ATOM 1708 N N . SER A 1 209 ? 7.014 12.468 7.238 1.00 82.44 209 SER A N 1
ATOM 1709 C CA . SER A 1 209 ? 7.766 12.706 5.996 1.00 82.44 209 SER A CA 1
ATOM 1710 C C . SER A 1 209 ? 7.742 11.548 4.985 1.00 82.44 209 SER A C 1
ATOM 1712 O O . SER A 1 209 ? 8.653 11.415 4.163 1.00 82.44 209 SER A O 1
ATOM 1714 N N . PHE A 1 210 ? 6.707 10.707 5.032 1.00 84.38 210 PHE A N 1
ATOM 1715 C CA . PHE A 1 210 ? 6.497 9.602 4.096 1.00 84.38 210 PHE A CA 1
ATOM 1716 C C . PHE A 1 210 ? 5.560 9.998 2.947 1.00 84.38 210 PHE A C 1
ATOM 1718 O O . PHE A 1 210 ? 5.042 11.113 2.869 1.00 84.38 210 PHE A O 1
ATOM 1725 N N . ASP A 1 211 ? 5.360 9.070 2.014 1.00 80.12 211 ASP A N 1
ATOM 1726 C CA . ASP A 1 211 ? 4.474 9.247 0.870 1.00 80.12 211 ASP A CA 1
ATOM 1727 C C . ASP A 1 211 ? 3.039 9.582 1.287 1.00 80.12 211 ASP A C 1
ATOM 1729 O O . ASP A 1 211 ? 2.343 8.760 1.876 1.00 80.12 211 ASP A O 1
ATOM 1733 N N . PHE A 1 212 ? 2.572 10.777 0.912 1.00 80.44 212 PHE A N 1
ATOM 1734 C CA . PHE A 1 212 ? 1.219 11.264 1.199 1.00 80.44 212 PHE A CA 1
ATOM 1735 C C . PHE A 1 212 ? 0.901 11.457 2.693 1.00 80.44 212 PHE A C 1
ATOM 1737 O O . PHE A 1 212 ? -0.271 11.454 3.078 1.00 80.44 212 PHE A O 1
ATOM 1744 N N . ASP A 1 213 ? 1.918 11.711 3.520 1.00 85.56 213 ASP A N 1
ATOM 1745 C CA . ASP A 1 213 ? 1.798 11.966 4.962 1.00 85.56 213 ASP A CA 1
ATOM 1746 C C . ASP A 1 213 ? 0.756 13.038 5.331 1.00 85.56 213 ASP A C 1
ATOM 1748 O O . ASP A 1 213 ? -0.065 12.847 6.228 1.00 85.56 213 ASP A O 1
ATOM 1752 N N . ASN A 1 214 ? 0.695 14.135 4.578 1.00 85.56 214 ASN A N 1
ATOM 1753 C CA . ASN A 1 214 ? -0.279 15.205 4.778 1.00 85.56 214 ASN A CA 1
ATOM 1754 C C . ASN A 1 214 ? -1.728 14.699 4.719 1.00 85.56 214 ASN A C 1
ATOM 1756 O O . ASN A 1 214 ? -2.587 15.194 5.449 1.00 85.56 214 ASN A O 1
ATOM 1760 N N . ARG A 1 215 ? -2.017 13.703 3.867 1.00 85.00 215 ARG A N 1
ATOM 1761 C CA . ARG A 1 215 ? -3.379 13.169 3.716 1.00 85.00 215 ARG A CA 1
ATOM 1762 C C . ARG A 1 215 ? -3.824 12.429 4.968 1.00 85.00 215 ARG A C 1
ATOM 1764 O O . ARG A 1 215 ? -4.969 12.593 5.384 1.00 85.00 215 ARG A O 1
ATOM 1771 N N . ILE A 1 216 ? -2.942 11.625 5.555 1.00 88.62 216 ILE A N 1
ATOM 1772 C CA . ILE A 1 216 ? -3.290 10.824 6.726 1.00 88.62 216 ILE A CA 1
ATOM 1773 C C . ILE A 1 216 ? -3.255 11.664 8.003 1.00 88.62 216 ILE A C 1
ATOM 1775 O O . ILE A 1 216 ? -4.171 11.568 8.811 1.00 88.62 216 ILE A O 1
ATOM 1779 N N . ASN A 1 217 ? -2.289 12.578 8.138 1.00 90.38 217 ASN A N 1
ATOM 1780 C CA . ASN A 1 217 ? -2.148 13.422 9.325 1.00 90.38 217 ASN A CA 1
ATOM 1781 C C . ASN A 1 217 ? -3.374 14.314 9.554 1.00 90.38 217 ASN A C 1
ATOM 1783 O O . ASN A 1 217 ? -3.857 14.429 10.682 1.00 90.38 217 ASN A O 1
ATOM 1787 N N . VAL A 1 218 ? -3.935 14.893 8.486 1.00 90.56 218 VAL A N 1
ATOM 1788 C CA . VAL A 1 218 ? -5.175 15.683 8.574 1.00 90.56 218 VAL A CA 1
ATOM 1789 C C . VAL A 1 218 ? -6.355 14.816 9.023 1.00 90.56 218 VAL A C 1
ATOM 1791 O O . VAL A 1 218 ? -7.155 15.246 9.857 1.00 90.56 218 VAL A O 1
ATOM 1794 N N . ARG A 1 219 ? -6.459 13.582 8.511 1.00 93.56 219 ARG A N 1
ATOM 1795 C CA . ARG A 1 219 ? -7.517 12.637 8.897 1.00 93.56 219 ARG A CA 1
ATOM 1796 C C . ARG A 1 219 ? -7.382 12.218 10.359 1.00 93.56 219 ARG A C 1
ATOM 1798 O O . ARG A 1 219 ? -8.356 12.333 11.095 1.00 93.56 219 ARG A O 1
ATOM 1805 N N . ILE A 1 220 ? -6.185 11.820 10.787 1.00 94.38 220 ILE A N 1
ATOM 1806 C CA . ILE A 1 220 ? -5.886 11.439 12.173 1.00 94.38 220 ILE A CA 1
ATOM 1807 C C . ILE A 1 220 ? -6.241 12.584 13.126 1.00 94.38 220 ILE A C 1
ATOM 1809 O O . ILE A 1 220 ? -6.997 12.380 14.073 1.00 94.38 220 ILE A O 1
ATOM 1813 N N . HIS A 1 221 ? -5.787 13.807 12.837 1.00 93.06 221 HIS A N 1
ATOM 1814 C CA . HIS A 1 221 ? -6.110 14.976 13.655 1.00 93.06 221 HIS A CA 1
ATOM 1815 C C . HIS A 1 221 ? -7.627 15.215 13.738 1.00 93.06 221 HIS A C 1
ATOM 1817 O O . HIS A 1 221 ? -8.164 15.495 14.810 1.00 93.06 221 HIS A O 1
ATOM 1823 N N . SER A 1 222 ? -8.343 15.107 12.613 1.00 93.75 222 SER A N 1
ATOM 1824 C CA . SER A 1 222 ? -9.799 15.277 12.597 1.00 93.75 222 SER A CA 1
ATOM 1825 C C . SER A 1 222 ? -10.533 14.211 13.413 1.00 93.75 222 SER A C 1
ATOM 1827 O O . SER A 1 222 ? -11.587 14.526 13.964 1.00 93.75 222 SER A O 1
ATOM 1829 N N . VAL A 1 223 ? -10.038 12.973 13.444 1.00 94.44 223 VAL A N 1
ATOM 1830 C CA . VAL A 1 223 ? -10.651 11.876 14.206 1.00 94.44 223 VAL A CA 1
ATOM 1831 C C . VAL A 1 223 ? -10.356 12.040 15.693 1.00 94.44 223 VAL A C 1
ATOM 1833 O O . VAL A 1 223 ? -11.291 12.066 16.484 1.00 94.44 223 VAL A O 1
ATOM 1836 N N . LEU A 1 224 ? -9.097 12.275 16.076 1.00 93.56 224 LEU A N 1
ATOM 1837 C CA . LEU A 1 224 ? -8.710 12.484 17.477 1.00 93.56 224 LEU A CA 1
ATOM 1838 C C . LEU A 1 224 ? -9.469 13.645 18.131 1.00 93.56 224 LEU A C 1
ATOM 1840 O O . LEU A 1 224 ? -9.868 13.535 19.285 1.00 93.56 224 LEU A O 1
ATOM 1844 N N . ARG A 1 225 ? -9.754 14.726 17.390 1.00 93.38 225 ARG A N 1
ATOM 1845 C CA . ARG A 1 225 ? -10.567 15.845 17.898 1.00 93.38 225 ARG A CA 1
ATOM 1846 C C . ARG A 1 225 ? -12.011 15.452 18.235 1.00 93.38 225 ARG A C 1
ATOM 1848 O O . ARG A 1 225 ? -12.643 16.153 19.006 1.00 93.38 225 ARG A O 1
ATOM 1855 N N . LYS A 1 226 ? -12.554 14.400 17.617 1.00 89.19 226 LYS A N 1
ATOM 1856 C CA . LYS A 1 226 ? -13.909 13.891 17.899 1.00 89.19 226 LYS A CA 1
ATOM 1857 C C . LYS A 1 226 ? -13.930 12.865 19.036 1.00 89.19 226 LYS A C 1
ATOM 1859 O O . LYS A 1 226 ? -14.999 12.569 19.553 1.00 89.19 226 LYS A O 1
ATOM 1864 N N . LEU A 1 227 ? -12.774 12.287 19.369 1.00 86.12 227 LEU A N 1
ATOM 1865 C CA . LEU A 1 227 ? -12.610 11.294 20.435 1.00 86.12 227 LEU A CA 1
ATOM 1866 C C . LEU A 1 227 ? -12.219 11.917 21.786 1.00 86.12 227 LEU A C 1
ATOM 1868 O O . LEU A 1 227 ? -12.097 11.187 22.769 1.00 86.12 227 LEU A O 1
ATOM 1872 N N . ASN A 1 228 ? -11.981 13.229 21.812 1.00 73.25 228 ASN A N 1
ATOM 1873 C CA . ASN A 1 228 ? -11.767 14.041 23.010 1.00 73.25 228 ASN A CA 1
ATOM 1874 C C . ASN A 1 228 ? -13.020 14.865 23.289 1.00 73.25 228 ASN A C 1
ATOM 1876 O O . ASN A 1 228 ? -13.299 15.080 24.484 1.00 73.25 228 ASN A O 1
#